Protein AF-A0A9X3GJG8-F1 (afdb_monomer_lite)

Radius of gyration: 43.75 Å; chains: 1; bounding box: 94×46×128 Å

Structure (mmCIF, N/CA/C/O backbone):
data_AF-A0A9X3GJG8-F1
#
_entry.id   AF-A0A9X3GJG8-F1
#
loop_
_atom_site.group_PDB
_atom_site.id
_atom_site.type_symbol
_atom_site.label_atom_id
_atom_site.label_alt_id
_atom_site.label_comp_id
_atom_site.label_asym_id
_atom_site.label_entity_id
_atom_site.label_seq_id
_atom_site.pdbx_PDB_ins_code
_atom_site.Cartn_x
_atom_site.Cartn_y
_atom_site.Cartn_z
_atom_site.occupancy
_atom_site.B_iso_or_equiv
_atom_site.auth_seq_id
_atom_site.auth_comp_id
_atom_site.auth_asym_id
_atom_site.auth_atom_id
_atom_site.pdbx_PDB_model_num
ATOM 1 N N . MET A 1 1 ? -10.431 -0.246 -23.113 1.00 50.88 1 MET A N 1
ATOM 2 C CA . MET A 1 1 ? -9.781 -0.874 -21.934 1.00 50.88 1 MET A CA 1
ATOM 3 C 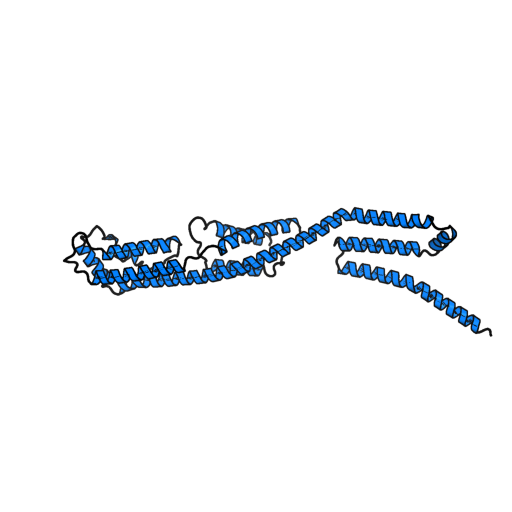C . MET A 1 1 ? -8.965 0.103 -21.076 1.00 50.88 1 MET A C 1
ATOM 5 O O . MET A 1 1 ? -9.150 0.061 -19.870 1.00 50.88 1 MET A O 1
ATOM 9 N N . ARG A 1 2 ? -8.151 1.023 -21.630 1.00 44.09 2 ARG A N 1
ATOM 10 C CA . ARG A 1 2 ? -7.314 1.965 -20.839 1.00 44.09 2 ARG A CA 1
ATOM 11 C C . ARG A 1 2 ? -8.076 2.903 -19.883 1.00 44.09 2 ARG A C 1
ATOM 13 O O . ARG A 1 2 ? -7.608 3.147 -18.781 1.00 44.09 2 ARG A O 1
ATOM 20 N N . PHE A 1 3 ? -9.284 3.343 -20.245 1.00 45.12 3 PHE A N 1
ATOM 21 C CA . PHE A 1 3 ? -10.107 4.202 -19.376 1.00 45.12 3 PHE A CA 1
ATOM 22 C C . PHE A 1 3 ? -10.543 3.505 -18.074 1.00 45.12 3 PHE A C 1
ATOM 24 O O . PHE A 1 3 ? -10.675 4.156 -17.047 1.00 45.12 3 PHE A O 1
ATOM 31 N N . ARG A 1 4 ? -10.707 2.170 -18.088 1.00 51.62 4 ARG A N 1
ATOM 32 C CA . ARG A 1 4 ? -11.050 1.402 -16.879 1.00 51.62 4 ARG A CA 1
ATOM 33 C C . ARG A 1 4 ? -9.888 1.343 -15.885 1.00 51.62 4 ARG A C 1
ATOM 35 O O . ARG A 1 4 ? -10.138 1.432 -14.695 1.00 51.62 4 ARG A O 1
ATOM 42 N N . GLN A 1 5 ? -8.641 1.240 -16.352 1.00 55.62 5 GLN A N 1
ATOM 43 C CA . GLN A 1 5 ? -7.473 1.172 -15.461 1.00 55.62 5 GLN A CA 1
ATOM 44 C C . GLN A 1 5 ? -7.199 2.510 -14.763 1.00 55.62 5 GLN A C 1
ATOM 46 O O . GLN A 1 5 ? -6.949 2.526 -13.561 1.00 55.62 5 GLN A O 1
ATOM 51 N N . VAL A 1 6 ? -7.333 3.629 -15.484 1.00 56.25 6 VAL A N 1
ATOM 52 C CA . VAL A 1 6 ? -7.193 4.973 -14.894 1.00 56.25 6 VAL A CA 1
ATOM 53 C C . VAL A 1 6 ? -8.328 5.258 -13.906 1.00 56.25 6 VAL A C 1
ATOM 55 O O . VAL A 1 6 ? -8.084 5.796 -12.829 1.00 56.25 6 VAL A O 1
ATOM 58 N N . LEU A 1 7 ? -9.559 4.838 -14.226 1.00 51.75 7 LEU A N 1
ATOM 59 C CA . LEU A 1 7 ? -10.706 5.032 -13.340 1.00 51.75 7 LEU A CA 1
ATOM 60 C C . LEU A 1 7 ? -10.566 4.240 -12.032 1.00 51.75 7 LEU A C 1
ATOM 62 O O . LEU A 1 7 ? -10.871 4.790 -10.979 1.00 51.75 7 LEU A O 1
ATOM 66 N N . VAL A 1 8 ? -10.072 2.994 -12.085 1.00 60.22 8 VAL A N 1
ATOM 67 C CA . VAL A 1 8 ? -9.847 2.149 -10.894 1.00 60.22 8 VAL A CA 1
ATOM 68 C C . VAL A 1 8 ? -8.733 2.719 -10.011 1.00 60.22 8 VAL A C 1
ATOM 70 O O . VAL A 1 8 ? -8.920 2.835 -8.803 1.00 60.22 8 VAL A O 1
ATOM 73 N N . ALA A 1 9 ? -7.613 3.160 -10.594 1.00 57.62 9 ALA A N 1
ATOM 74 C CA . ALA A 1 9 ? -6.531 3.787 -9.828 1.00 57.62 9 ALA A CA 1
ATOM 75 C C . ALA A 1 9 ? -6.992 5.085 -9.133 1.00 57.62 9 ALA A C 1
ATOM 77 O O . ALA A 1 9 ? -6.704 5.303 -7.956 1.00 57.62 9 ALA A O 1
ATOM 78 N N . ALA A 1 10 ? -7.779 5.913 -9.831 1.00 57.06 10 ALA A N 1
ATOM 79 C CA . ALA A 1 10 ? -8.335 7.140 -9.268 1.00 57.06 10 ALA A CA 1
ATOM 80 C C . ALA A 1 10 ? -9.391 6.873 -8.178 1.00 57.06 10 ALA A C 1
ATOM 82 O O . ALA A 1 10 ? -9.426 7.590 -7.181 1.00 57.06 10 ALA A O 1
ATOM 83 N N . THR A 1 11 ? -10.228 5.836 -8.315 1.00 57.25 11 THR A N 1
ATOM 84 C CA . THR A 1 11 ? -11.235 5.504 -7.287 1.00 57.25 11 THR A CA 1
ATOM 85 C C . THR A 1 11 ? -10.607 4.957 -6.012 1.00 57.25 11 THR A C 1
ATOM 87 O O . THR A 1 11 ? -11.060 5.326 -4.931 1.00 57.25 11 THR A O 1
ATOM 90 N N . VAL A 1 12 ? -9.538 4.160 -6.105 1.00 57.34 12 VAL A N 1
ATOM 91 C CA . VAL A 1 12 ? -8.801 3.691 -4.918 1.00 57.34 12 VAL A CA 1
ATOM 92 C C . VAL A 1 12 ? -8.163 4.870 -4.176 1.00 57.34 12 VAL A C 1
ATOM 94 O O . VAL A 1 12 ? -8.321 4.984 -2.963 1.00 57.34 12 VAL A O 1
ATOM 97 N N . ALA A 1 13 ? -7.526 5.803 -4.890 1.00 57.72 13 ALA A N 1
ATOM 98 C CA . ALA A 1 13 ? -6.928 6.987 -4.270 1.00 57.72 13 ALA A CA 1
ATOM 99 C C . ALA A 1 13 ? -7.974 7.909 -3.609 1.00 57.72 13 ALA A C 1
ATOM 101 O O . ALA A 1 13 ? -7.740 8.418 -2.515 1.00 57.72 13 ALA A O 1
ATOM 102 N N . VAL A 1 14 ? -9.144 8.099 -4.234 1.00 54.69 14 VAL A N 1
ATOM 103 C CA . VAL A 1 14 ? -10.222 8.960 -3.708 1.00 54.69 14 VAL A CA 1
ATOM 104 C C . VAL A 1 14 ? -10.946 8.328 -2.513 1.00 54.69 14 VAL A C 1
ATOM 106 O O . VAL A 1 14 ? -11.254 9.036 -1.554 1.00 54.69 14 VAL A O 1
ATOM 109 N N . LEU A 1 15 ? -11.171 7.009 -2.517 1.00 53.66 15 LEU A N 1
ATOM 110 C CA . LEU A 1 15 ? -11.762 6.299 -1.373 1.00 53.66 15 LEU A CA 1
ATOM 111 C C . LEU A 1 15 ? -10.842 6.323 -0.143 1.00 53.66 15 LEU A C 1
ATOM 113 O O . LEU A 1 15 ? -11.329 6.430 0.982 1.00 53.66 15 LEU A O 1
ATOM 117 N N . LEU A 1 16 ? -9.521 6.319 -0.346 1.00 54.28 16 LEU A N 1
ATOM 118 C CA . LEU A 1 16 ? -8.548 6.500 0.736 1.00 54.28 16 LEU A CA 1
ATOM 119 C C . LEU A 1 16 ? -8.510 7.948 1.268 1.00 54.28 16 LEU A C 1
ATOM 121 O O . LEU A 1 16 ? -8.257 8.155 2.456 1.00 54.28 16 LEU A O 1
ATOM 125 N N . PHE A 1 17 ? -8.802 8.944 0.422 1.00 50.81 17 PHE A N 1
ATOM 126 C CA . PHE A 1 17 ? -8.723 10.371 0.767 1.00 50.81 17 PHE A CA 1
ATOM 127 C C . PHE A 1 17 ? -9.929 10.899 1.560 1.00 50.81 17 PHE A C 1
ATOM 129 O O . PHE A 1 17 ? -9.773 11.762 2.420 1.00 50.81 17 PHE A O 1
ATOM 136 N N . LEU A 1 18 ? -11.147 10.415 1.293 1.00 48.59 18 LEU A N 1
ATOM 137 C CA . LEU A 1 18 ? -12.360 10.990 1.899 1.00 48.59 18 LEU A CA 1
ATOM 138 C C . LEU A 1 18 ? -12.598 10.572 3.362 1.00 48.59 18 LEU A C 1
ATOM 140 O O . LEU A 1 18 ? -13.364 11.230 4.060 1.00 48.59 18 LEU A O 1
ATOM 144 N N . ASN A 1 19 ? -11.894 9.554 3.865 1.00 47.84 19 ASN A N 1
ATOM 145 C CA . ASN A 1 19 ? -12.031 9.080 5.249 1.00 47.84 19 ASN A CA 1
ATOM 146 C C . ASN A 1 19 ? -10.986 9.651 6.231 1.00 47.84 19 ASN A C 1
ATOM 148 O O . ASN A 1 19 ? -10.986 9.292 7.406 1.00 47.84 19 ASN A O 1
ATOM 152 N N . SER A 1 20 ? -10.070 10.525 5.795 1.00 44.97 20 SER A N 1
ATOM 153 C CA . SER A 1 20 ? -8.814 10.762 6.526 1.00 44.97 20 SER A CA 1
ATOM 154 C C . SER A 1 20 ? -8.763 11.961 7.481 1.00 44.97 20 SER A C 1
ATOM 156 O O . SER A 1 20 ? -7.685 12.237 8.004 1.00 44.97 20 SER A O 1
ATOM 158 N N . ALA A 1 21 ? -9.852 12.699 7.722 1.00 48.31 21 ALA A N 1
ATOM 159 C CA . ALA A 1 21 ? -9.744 13.906 8.550 1.00 48.31 21 ALA A CA 1
ATOM 160 C C . ALA A 1 21 ? -9.679 13.616 10.064 1.00 48.31 21 ALA A C 1
ATOM 162 O O . ALA A 1 21 ? -8.895 14.268 10.746 1.00 48.31 21 ALA A O 1
ATOM 163 N N . TYR A 1 22 ? -10.432 12.641 10.598 1.00 53.53 22 TYR A N 1
ATOM 164 C CA . TYR A 1 22 ? -10.476 12.419 12.060 1.00 53.53 22 TYR A CA 1
ATOM 165 C C . TYR A 1 22 ? -10.699 10.974 12.538 1.00 53.53 22 TYR A C 1
ATOM 167 O O . TYR A 1 22 ? -10.544 10.717 13.730 1.00 53.53 22 TYR A O 1
ATOM 175 N N . ALA A 1 23 ? -10.994 10.017 11.654 1.00 58.62 23 ALA A N 1
ATOM 176 C CA . ALA A 1 23 ? -11.132 8.607 12.020 1.00 58.62 23 ALA A CA 1
ATOM 177 C C . ALA A 1 23 ? -9.944 7.805 11.474 1.00 58.62 23 ALA A C 1
ATOM 179 O O . ALA A 1 23 ? -9.508 8.022 10.341 1.00 58.62 23 ALA A O 1
ATOM 180 N N . GLN A 1 24 ? -9.398 6.880 12.268 1.00 62.84 24 GLN A N 1
ATOM 181 C CA . GLN A 1 24 ? -8.517 5.862 11.697 1.00 62.84 24 GLN A CA 1
ATOM 182 C C . GLN A 1 24 ? -9.378 5.012 10.751 1.00 62.84 24 GLN A C 1
ATOM 184 O O . GLN A 1 24 ? -10.386 4.478 11.207 1.00 62.84 24 GLN A O 1
ATOM 189 N N . PRO A 1 25 ? -9.057 4.928 9.447 1.00 67.44 25 PRO A N 1
ATOM 190 C CA . PRO A 1 25 ? -9.839 4.110 8.534 1.00 67.44 25 PRO A CA 1
ATOM 191 C C . PRO A 1 25 ? -9.735 2.647 8.966 1.00 67.44 25 PRO A C 1
ATOM 193 O O . PRO A 1 25 ? -8.630 2.147 9.192 1.00 67.44 25 PRO A O 1
ATOM 196 N N . HIS A 1 26 ? -10.882 1.981 9.087 1.00 77.44 26 HIS A N 1
ATOM 197 C CA . HIS A 1 26 ? -10.939 0.541 9.310 1.00 77.44 26 HIS A CA 1
ATOM 198 C C . HIS A 1 26 ? -10.436 -0.178 8.081 1.00 77.44 26 HIS A C 1
ATOM 200 O O . HIS A 1 26 ? -10.967 0.020 6.991 1.00 77.44 26 HIS A O 1
ATOM 206 N N . THR A 1 27 ? -9.431 -1.027 8.266 1.00 85.38 27 THR A N 1
ATOM 207 C CA . THR A 1 27 ? -9.040 -1.975 7.231 1.00 85.38 27 THR A CA 1
ATOM 208 C C . THR A 1 27 ? -10.132 -3.027 7.122 1.00 85.38 27 THR A C 1
ATOM 210 O O . THR A 1 27 ? -10.322 -3.840 8.026 1.00 85.38 27 THR A O 1
ATOM 213 N N . THR A 1 28 ? -10.838 -3.030 6.003 1.00 88.81 28 THR A N 1
ATOM 214 C CA . THR A 1 28 ? -11.847 -4.039 5.699 1.00 88.81 28 THR A CA 1
ATOM 215 C C . THR A 1 28 ? -11.228 -5.216 4.944 1.00 88.81 28 THR A C 1
ATOM 217 O O . THR A 1 28 ? -10.161 -5.110 4.335 1.00 88.81 28 THR A O 1
ATOM 220 N N . ALA A 1 29 ? -11.924 -6.355 4.919 1.00 89.75 29 ALA A N 1
ATOM 221 C CA . ALA A 1 29 ? -11.543 -7.475 4.056 1.00 89.75 29 ALA A CA 1
ATOM 222 C C . ALA A 1 29 ? -11.522 -7.076 2.565 1.00 89.75 29 ALA A C 1
ATOM 224 O O . ALA A 1 29 ? -10.714 -7.588 1.794 1.00 89.75 29 ALA A O 1
ATOM 225 N N . GLN A 1 30 ? -12.369 -6.124 2.162 1.00 92.38 30 GLN A N 1
ATOM 226 C CA . GLN A 1 30 ? -12.395 -5.606 0.797 1.00 92.38 30 GLN A CA 1
ATOM 227 C C . GLN A 1 30 ? -11.105 -4.850 0.445 1.00 92.38 30 GLN A C 1
ATOM 229 O O . GLN A 1 30 ? -10.602 -5.006 -0.666 1.00 92.38 30 GLN A O 1
ATOM 234 N N . ASP A 1 31 ? -10.534 -4.090 1.383 1.00 89.81 31 ASP A N 1
ATOM 235 C CA . ASP A 1 31 ? -9.265 -3.383 1.166 1.00 89.81 31 ASP A CA 1
ATOM 236 C C . ASP A 1 31 ? -8.111 -4.362 0.924 1.00 89.81 31 ASP A C 1
ATOM 238 O O . ASP A 1 31 ? -7.269 -4.142 0.053 1.00 89.81 31 ASP A O 1
ATOM 242 N N . ILE A 1 32 ? -8.101 -5.483 1.649 1.00 93.62 32 ILE A N 1
ATOM 243 C CA . ILE A 1 32 ? -7.122 -6.561 1.463 1.00 93.62 32 ILE A CA 1
ATOM 244 C C . ILE A 1 32 ? -7.236 -7.165 0.057 1.00 93.62 32 ILE A C 1
ATOM 246 O O . ILE A 1 32 ? -6.222 -7.347 -0.620 1.00 93.62 32 ILE A O 1
ATOM 250 N N . GLU A 1 33 ? -8.452 -7.439 -0.416 1.00 94.56 33 GLU A N 1
ATOM 251 C CA . GLU A 1 33 ? -8.667 -7.977 -1.765 1.00 94.56 33 GLU A CA 1
ATOM 252 C C . GLU A 1 33 ? -8.292 -6.968 -2.862 1.00 94.56 33 GLU A C 1
ATOM 254 O O . GLU A 1 33 ? -7.686 -7.346 -3.867 1.00 94.56 33 GLU A O 1
ATOM 259 N N . LEU A 1 34 ? -8.547 -5.672 -2.650 1.00 93.50 34 LEU A N 1
ATOM 260 C CA . LEU A 1 34 ? -8.084 -4.609 -3.549 1.00 93.50 34 LEU A CA 1
ATOM 261 C C . LEU A 1 34 ? -6.551 -4.543 -3.615 1.00 93.50 34 LEU A C 1
ATOM 263 O O . LEU A 1 34 ? -5.993 -4.421 -4.708 1.00 93.50 34 LEU A O 1
ATOM 267 N N . LEU A 1 35 ? -5.858 -4.677 -2.478 1.00 94.25 35 LEU A N 1
ATOM 268 C CA . LEU A 1 35 ? -4.393 -4.736 -2.438 1.00 94.25 35 LEU A CA 1
ATOM 269 C C . LEU A 1 35 ? -3.860 -5.954 -3.199 1.00 94.25 35 LEU A C 1
ATOM 271 O O . LEU A 1 35 ? -2.942 -5.813 -4.008 1.00 94.25 35 LEU A O 1
ATOM 275 N N . LYS A 1 36 ? -4.449 -7.138 -2.994 1.00 96.06 36 LYS A N 1
ATOM 276 C CA . LYS A 1 36 ? -4.067 -8.363 -3.718 1.00 96.06 36 LYS A CA 1
ATOM 277 C C . LYS A 1 36 ? -4.269 -8.216 -5.225 1.00 96.06 36 LYS A C 1
ATOM 279 O O . LYS A 1 36 ? -3.370 -8.562 -5.991 1.00 96.06 36 LYS A O 1
ATOM 284 N N . ALA A 1 37 ? -5.404 -7.662 -5.652 1.00 95.75 37 ALA A N 1
ATOM 285 C CA . ALA A 1 37 ? -5.681 -7.399 -7.062 1.00 95.75 37 ALA A CA 1
ATOM 286 C C . ALA A 1 37 ? -4.655 -6.427 -7.665 1.00 95.75 37 ALA A C 1
ATOM 288 O O . ALA A 1 37 ? -4.088 -6.697 -8.723 1.00 95.75 37 ALA A O 1
ATOM 289 N N . ARG A 1 38 ? -4.338 -5.336 -6.953 1.00 95.56 38 ARG A N 1
ATOM 290 C CA . ARG A 1 38 ? -3.334 -4.359 -7.395 1.00 95.56 38 ARG A CA 1
ATOM 291 C C . ARG A 1 38 ? -1.935 -4.970 -7.502 1.00 95.56 38 ARG A C 1
ATOM 293 O O . ARG A 1 38 ? -1.228 -4.700 -8.469 1.00 95.56 38 ARG A O 1
ATOM 300 N N . ILE A 1 39 ? -1.544 -5.815 -6.547 1.00 96.56 39 ILE A N 1
ATOM 301 C CA . ILE A 1 39 ? -0.279 -6.566 -6.578 1.00 96.56 39 ILE A CA 1
ATOM 302 C C . ILE A 1 39 ? -0.226 -7.494 -7.799 1.00 96.56 39 ILE A C 1
ATOM 304 O O . ILE A 1 39 ? 0.795 -7.540 -8.485 1.00 96.56 39 ILE A O 1
ATOM 308 N N . ALA A 1 40 ? -1.317 -8.207 -8.095 1.00 96.50 40 ALA A N 1
ATOM 309 C CA . ALA A 1 40 ? -1.397 -9.100 -9.249 1.00 96.50 40 ALA A CA 1
ATOM 310 C C . ALA A 1 40 ? -1.284 -8.341 -10.584 1.00 96.50 40 ALA A C 1
ATOM 312 O O . ALA A 1 40 ? -0.586 -8.797 -11.490 1.00 96.50 40 ALA A O 1
ATOM 313 N N . ASP A 1 41 ? -1.906 -7.165 -10.689 1.00 95.19 41 ASP A N 1
ATOM 314 C CA . ASP A 1 41 ? -1.834 -6.308 -11.879 1.00 95.19 41 ASP A CA 1
ATOM 315 C C . ASP A 1 41 ? -0.420 -5.769 -12.145 1.00 95.19 41 ASP A C 1
ATOM 317 O O . ASP A 1 41 ? -0.026 -5.583 -13.299 1.00 95.19 41 ASP A O 1
ATOM 321 N N . LEU A 1 42 ? 0.349 -5.525 -11.082 1.00 95.75 42 LEU A N 1
ATOM 322 C CA . LEU A 1 42 ? 1.710 -4.987 -11.145 1.00 95.75 42 LEU A CA 1
ATOM 323 C C . LEU A 1 42 ? 2.791 -6.066 -11.281 1.00 95.75 42 LEU A C 1
ATOM 325 O O . LEU A 1 42 ? 3.971 -5.724 -11.304 1.00 95.75 42 LEU A O 1
ATOM 329 N N . ASN A 1 43 ? 2.428 -7.349 -11.358 1.00 95.44 43 ASN A N 1
ATOM 330 C CA . ASN A 1 43 ? 3.385 -8.444 -11.486 1.00 95.44 43 ASN A CA 1
ATOM 331 C C . ASN A 1 43 ? 3.320 -9.087 -12.894 1.00 95.44 43 ASN A C 1
ATOM 333 O O . ASN A 1 43 ? 2.283 -9.651 -13.266 1.00 95.44 43 ASN A O 1
ATOM 337 N N . PRO A 1 44 ? 4.405 -9.049 -13.697 1.00 96.75 44 PRO A N 1
ATOM 338 C CA . PRO A 1 44 ? 5.701 -8.414 -13.428 1.00 96.75 44 PRO A CA 1
ATOM 339 C C . PRO A 1 44 ? 5.660 -6.873 -13.553 1.00 96.75 44 PRO A C 1
ATOM 341 O O . PRO A 1 44 ? 4.767 -6.337 -14.214 1.00 96.75 44 PRO A O 1
ATOM 344 N N . PRO A 1 45 ? 6.619 -6.147 -12.938 1.00 94.75 45 PRO A N 1
ATOM 345 C CA . PRO A 1 45 ? 6.579 -4.682 -12.813 1.00 94.75 45 PRO A CA 1
ATOM 346 C C . PRO A 1 45 ? 6.557 -3.942 -14.154 1.00 94.75 45 PRO A C 1
ATOM 348 O O . PRO A 1 45 ? 5.959 -2.875 -14.261 1.00 94.75 45 PRO A O 1
ATOM 351 N N . ASP A 1 46 ? 7.158 -4.514 -15.191 1.00 95.12 46 ASP A N 1
ATOM 352 C CA . ASP A 1 46 ? 7.229 -3.970 -16.547 1.00 95.12 46 ASP A CA 1
ATOM 353 C C . ASP A 1 46 ? 5.971 -4.238 -17.394 1.00 95.12 46 ASP A C 1
ATOM 355 O O . ASP A 1 46 ? 5.799 -3.651 -18.471 1.00 95.12 46 ASP A O 1
ATOM 359 N N . ARG A 1 47 ? 5.052 -5.085 -16.912 1.00 95.56 47 ARG A N 1
ATOM 360 C CA . ARG A 1 47 ? 3.851 -5.472 -17.654 1.00 95.56 47 ARG A CA 1
ATOM 361 C C . ARG A 1 47 ? 2.976 -4.262 -17.966 1.00 95.56 47 ARG A C 1
ATOM 363 O O . ARG A 1 47 ? 2.479 -3.566 -17.080 1.00 95.56 47 ARG A O 1
ATOM 370 N N . GLY A 1 48 ? 2.722 -4.057 -19.256 1.00 94.75 48 GLY A N 1
ATOM 371 C CA . GLY A 1 48 ? 1.809 -3.021 -19.735 1.00 94.75 48 GLY A CA 1
ATOM 372 C C . GLY A 1 48 ? 2.347 -1.594 -19.613 1.00 94.75 48 GLY A C 1
ATOM 373 O O . GLY A 1 48 ? 1.553 -0.661 -19.714 1.00 94.75 48 GLY A O 1
ATOM 374 N N . LEU A 1 49 ? 3.658 -1.405 -19.406 1.00 96.50 49 LEU A N 1
ATOM 375 C CA . LEU A 1 49 ? 4.258 -0.072 -19.458 1.00 96.50 49 LEU A CA 1
ATOM 376 C C . LEU A 1 49 ? 4.070 0.561 -20.851 1.00 96.50 49 LEU A C 1
ATOM 378 O O . LEU A 1 49 ? 4.334 -0.107 -21.857 1.00 96.50 49 LEU A O 1
ATOM 382 N N . PRO A 1 50 ? 3.679 1.846 -20.943 1.00 96.19 50 PRO A N 1
ATOM 383 C CA . PRO A 1 50 ? 3.498 2.526 -22.223 1.00 96.19 50 PRO A CA 1
ATOM 384 C C . PRO A 1 50 ? 4.782 2.548 -23.058 1.00 96.19 50 PRO A C 1
ATOM 386 O O . PRO A 1 50 ? 5.884 2.562 -22.515 1.00 96.19 50 PRO A O 1
ATOM 389 N N . ASP A 1 51 ? 4.653 2.566 -24.384 1.00 94.88 51 ASP A N 1
ATOM 390 C CA . ASP A 1 51 ? 5.800 2.704 -25.300 1.00 94.88 51 ASP A CA 1
ATOM 391 C C . ASP A 1 51 ? 6.106 4.157 -25.677 1.00 94.88 51 ASP A C 1
ATOM 393 O O . ASP A 1 51 ? 7.180 4.440 -26.196 1.00 94.88 51 ASP A O 1
ATOM 397 N N . ASN A 1 52 ? 5.169 5.076 -25.430 1.00 93.81 52 ASN A N 1
ATOM 398 C CA . ASN A 1 52 ? 5.347 6.490 -25.740 1.00 93.81 52 ASN A CA 1
ATOM 399 C C . ASN A 1 52 ? 5.870 7.252 -24.518 1.00 93.81 52 ASN A C 1
ATOM 401 O O . ASN A 1 52 ? 5.436 7.003 -23.391 1.00 93.81 52 ASN A O 1
ATOM 405 N N . GLU A 1 53 ? 6.776 8.194 -24.770 1.00 94.69 53 GLU A N 1
ATOM 406 C CA . GLU A 1 53 ? 7.465 8.975 -23.742 1.00 94.69 53 GLU A CA 1
ATOM 407 C C . GLU A 1 53 ? 6.490 9.740 -22.842 1.00 94.69 53 GLU A C 1
ATOM 409 O O . GLU A 1 53 ? 6.570 9.633 -21.622 1.00 94.69 53 GLU A O 1
ATOM 414 N N . PHE A 1 54 ? 5.510 10.432 -23.432 1.00 95.06 54 PHE A N 1
ATOM 415 C CA . PHE A 1 54 ? 4.532 11.223 -22.683 1.00 95.06 54 PHE A CA 1
ATOM 416 C C . PHE A 1 54 ? 3.758 10.377 -21.658 1.00 95.06 54 PHE A C 1
ATOM 418 O O . PHE A 1 54 ? 3.710 10.710 -20.477 1.00 95.06 54 PHE A O 1
ATOM 425 N N . SER A 1 55 ? 3.233 9.220 -22.076 1.00 95.62 55 SER A N 1
ATOM 426 C CA . SER A 1 55 ? 2.514 8.313 -21.170 1.00 95.62 55 SER A CA 1
ATOM 427 C C . SER A 1 55 ? 3.428 7.697 -20.110 1.00 95.62 55 SER A C 1
ATOM 429 O O . SER A 1 55 ? 2.951 7.378 -19.028 1.00 95.62 55 SER A O 1
ATOM 431 N N . LEU A 1 56 ? 4.720 7.499 -20.393 1.00 96.12 56 LEU A N 1
ATOM 432 C CA . LEU A 1 56 ? 5.676 7.018 -19.391 1.00 96.12 56 LEU A CA 1
ATOM 433 C C . LEU A 1 56 ? 5.989 8.085 -18.336 1.00 96.12 56 LEU A C 1
ATOM 435 O O . LEU A 1 56 ? 6.140 7.748 -17.163 1.00 96.12 56 LEU A O 1
ATOM 439 N N . VAL A 1 57 ? 6.065 9.360 -18.728 1.00 96.31 57 VAL A N 1
ATOM 440 C CA . VAL A 1 57 ? 6.216 10.478 -17.784 1.00 96.31 57 VAL A CA 1
ATOM 441 C C . VAL A 1 57 ? 4.989 10.586 -16.877 1.00 96.31 57 VAL A C 1
ATOM 443 O O . VAL A 1 57 ? 5.146 10.739 -15.661 1.00 96.31 57 VAL A O 1
ATOM 446 N N . ASP A 1 58 ? 3.787 10.452 -17.441 1.00 96.31 58 ASP A N 1
ATOM 447 C CA . ASP A 1 58 ? 2.537 10.442 -16.675 1.00 96.31 58 ASP A CA 1
ATOM 448 C C . ASP A 1 58 ? 2.445 9.231 -15.737 1.00 96.31 58 ASP A C 1
ATOM 450 O O . ASP A 1 58 ? 2.128 9.394 -14.558 1.00 96.31 58 ASP A O 1
ATOM 454 N N . GLU A 1 59 ? 2.796 8.032 -16.217 1.00 95.44 59 GLU A N 1
ATOM 455 C CA . GLU A 1 59 ? 2.878 6.816 -15.397 1.00 95.44 59 GLU A CA 1
ATOM 456 C C . GLU A 1 59 ? 3.854 7.020 -14.231 1.00 95.44 59 GLU A C 1
ATOM 458 O O . GLU A 1 59 ? 3.501 6.758 -13.084 1.00 95.44 59 GLU A O 1
ATOM 463 N N . ARG A 1 60 ? 5.056 7.563 -14.482 1.00 96.69 60 ARG A N 1
ATOM 464 C CA . ARG A 1 60 ? 6.040 7.857 -13.427 1.00 96.69 60 ARG A CA 1
ATOM 465 C C . ARG A 1 60 ? 5.458 8.786 -12.363 1.00 96.69 60 ARG A C 1
ATOM 467 O O . ARG A 1 60 ? 5.589 8.498 -11.176 1.00 96.69 60 ARG A O 1
ATOM 474 N N . ARG A 1 61 ? 4.792 9.873 -12.770 1.00 97.00 61 ARG A N 1
ATOM 475 C CA . ARG A 1 61 ? 4.146 10.809 -11.835 1.00 97.00 61 ARG A CA 1
ATOM 476 C C . ARG A 1 61 ? 3.037 10.119 -11.034 1.00 97.00 61 ARG A C 1
ATOM 478 O O . ARG A 1 61 ? 2.943 10.328 -9.827 1.00 97.00 61 ARG A O 1
ATOM 485 N N . SER A 1 62 ? 2.221 9.288 -11.682 1.00 95.75 62 SER A N 1
ATOM 486 C CA . SER A 1 62 ? 1.171 8.515 -11.011 1.00 95.75 62 SER A CA 1
ATOM 487 C C . SER A 1 62 ? 1.752 7.562 -9.962 1.00 95.75 62 SER A C 1
ATOM 489 O O . SER A 1 62 ? 1.254 7.513 -8.839 1.00 95.75 62 SER A O 1
ATOM 491 N N . LEU A 1 63 ? 2.832 6.848 -10.297 1.00 95.81 63 LEU A N 1
ATOM 492 C CA . LEU A 1 63 ? 3.520 5.936 -9.379 1.00 95.81 63 LEU A CA 1
ATOM 493 C C . LEU A 1 63 ? 4.118 6.681 -8.181 1.00 95.81 63 LEU A C 1
ATOM 495 O O . LEU A 1 63 ? 4.050 6.188 -7.061 1.00 95.81 63 LEU A O 1
ATOM 499 N N . GLU A 1 64 ? 4.675 7.878 -8.382 1.00 96.56 64 GLU A N 1
ATOM 500 C CA . GLU A 1 64 ? 5.211 8.698 -7.288 1.00 96.56 64 GLU A CA 1
ATOM 501 C C . GLU A 1 64 ? 4.137 9.117 -6.283 1.00 96.56 64 GLU A C 1
ATOM 503 O O . GLU A 1 64 ? 4.375 9.057 -5.074 1.00 96.56 64 GLU A O 1
ATOM 508 N N . LEU A 1 65 ? 2.950 9.491 -6.769 1.00 95.31 65 LEU A N 1
ATOM 509 C CA . LEU A 1 65 ? 1.811 9.822 -5.913 1.00 95.31 65 LEU A CA 1
ATOM 510 C C . LEU A 1 65 ? 1.329 8.595 -5.126 1.00 95.31 65 LEU A C 1
ATOM 512 O O . LEU A 1 65 ? 1.129 8.688 -3.915 1.00 95.31 65 LEU A O 1
ATOM 516 N N . GLU A 1 66 ? 1.206 7.440 -5.784 1.00 94.44 66 GLU A N 1
ATOM 517 C CA . GLU A 1 66 ? 0.787 6.183 -5.145 1.00 94.44 66 GLU A CA 1
ATOM 518 C C . GLU A 1 66 ? 1.803 5.723 -4.080 1.00 94.44 66 GLU A C 1
ATOM 520 O O . GLU A 1 66 ? 1.425 5.360 -2.965 1.00 94.44 66 GLU A O 1
ATOM 525 N N . VAL A 1 67 ? 3.105 5.827 -4.371 1.00 95.94 67 VAL A N 1
ATOM 526 C CA . VAL A 1 67 ? 4.196 5.530 -3.425 1.00 95.94 67 VAL A CA 1
ATOM 527 C C . VAL A 1 67 ? 4.165 6.463 -2.215 1.00 95.94 67 VAL A C 1
ATOM 529 O O . VAL A 1 67 ? 4.333 6.005 -1.080 1.00 95.94 67 VAL A O 1
ATOM 532 N N . ALA A 1 68 ? 3.972 7.767 -2.429 1.00 93.88 68 ALA A N 1
ATOM 533 C CA . ALA A 1 68 ? 3.903 8.740 -1.343 1.00 93.88 68 ALA A CA 1
ATOM 534 C C . ALA A 1 68 ? 2.721 8.450 -0.403 1.00 93.88 68 ALA A C 1
ATOM 536 O O . ALA A 1 68 ? 2.880 8.502 0.821 1.00 93.88 68 ALA A O 1
ATOM 537 N N . GLU A 1 69 ? 1.567 8.082 -0.962 1.00 89.38 69 GLU A N 1
ATOM 538 C CA . GLU A 1 69 ? 0.377 7.754 -0.180 1.00 89.38 69 GLU A CA 1
ATOM 539 C C . GLU A 1 69 ? 0.538 6.441 0.596 1.00 89.38 69 GLU A C 1
ATOM 541 O O . GLU A 1 69 ? 0.311 6.401 1.807 1.00 89.38 69 GLU A O 1
ATOM 546 N N . LEU A 1 70 ? 1.034 5.380 -0.046 1.00 91.44 70 LEU A N 1
ATOM 547 C CA . LEU A 1 70 ? 1.274 4.104 0.636 1.00 91.44 70 LEU A CA 1
ATOM 548 C C . LEU A 1 70 ? 2.279 4.232 1.779 1.00 91.44 70 LEU A C 1
ATOM 550 O O . LEU A 1 70 ? 2.092 3.627 2.836 1.00 91.44 70 LEU A O 1
ATOM 554 N N . ARG A 1 71 ? 3.321 5.057 1.618 1.00 92.25 71 ARG A N 1
ATOM 555 C CA . ARG A 1 71 ? 4.267 5.340 2.706 1.00 92.25 71 ARG A CA 1
ATOM 556 C C . ARG A 1 71 ? 3.563 5.980 3.895 1.00 92.25 71 ARG A C 1
ATOM 558 O O . ARG A 1 71 ? 3.758 5.508 5.016 1.00 92.25 71 ARG A O 1
ATOM 565 N N . ARG A 1 72 ? 2.704 6.977 3.656 1.00 86.94 72 ARG A N 1
ATOM 566 C CA . ARG A 1 72 ? 1.918 7.636 4.708 1.00 86.94 72 ARG A CA 1
ATOM 567 C C . ARG A 1 72 ? 1.045 6.633 5.460 1.00 86.94 72 ARG A C 1
ATOM 569 O O . ARG A 1 72 ? 1.009 6.681 6.685 1.00 86.94 72 ARG A O 1
ATOM 576 N N . ILE A 1 73 ? 0.384 5.717 4.752 1.00 80.81 73 ILE A N 1
ATOM 577 C CA . ILE A 1 73 ? -0.461 4.680 5.362 1.00 80.81 73 ILE A CA 1
ATOM 578 C C . ILE A 1 73 ? 0.389 3.682 6.164 1.00 80.81 73 ILE A C 1
ATOM 580 O O . ILE A 1 73 ? 0.087 3.418 7.326 1.00 80.81 73 ILE A O 1
ATOM 584 N N . SER A 1 74 ? 1.489 3.183 5.592 1.00 83.81 74 SER A N 1
ATOM 585 C CA . SER A 1 74 ? 2.351 2.166 6.221 1.00 83.81 74 SER A CA 1
ATOM 586 C C . SER A 1 74 ? 3.052 2.634 7.502 1.00 83.81 74 SER A C 1
ATOM 588 O O . SER A 1 74 ? 3.394 1.814 8.359 1.00 83.81 74 SER A O 1
ATOM 590 N N . GLN A 1 75 ? 3.273 3.947 7.627 1.00 84.12 75 GLN A N 1
ATOM 591 C CA . GLN A 1 75 ? 3.968 4.570 8.752 1.00 84.12 75 GLN A CA 1
ATOM 592 C C . GLN A 1 75 ? 3.031 4.950 9.902 1.00 84.12 75 GLN A C 1
ATOM 594 O O . GLN A 1 75 ? 3.518 5.359 10.956 1.00 84.12 75 GLN A O 1
ATOM 599 N N . ARG A 1 76 ? 1.705 4.823 9.746 1.00 79.94 76 ARG A N 1
ATOM 600 C CA . ARG A 1 76 ? 0.777 5.135 10.838 1.00 79.94 76 ARG A CA 1
ATOM 601 C C . ARG A 1 76 ? 1.000 4.160 12.003 1.00 79.94 76 ARG A C 1
ATOM 603 O O . ARG A 1 76 ? 0.895 2.948 11.805 1.00 79.94 76 ARG A O 1
ATOM 610 N N . PRO A 1 77 ? 1.303 4.656 13.215 1.00 79.06 77 PRO A N 1
ATOM 611 C CA . PRO A 1 77 ? 1.447 3.798 14.377 1.00 79.06 77 PRO A CA 1
ATOM 612 C C . PRO A 1 77 ? 0.090 3.197 14.754 1.00 79.06 77 PRO A C 1
ATOM 614 O O . PRO A 1 77 ? -0.926 3.890 14.834 1.00 79.06 77 PRO A O 1
ATOM 617 N N . THR A 1 78 ? 0.091 1.892 14.996 1.00 80.75 78 THR A N 1
ATOM 618 C CA . THR A 1 78 ? -1.080 1.124 15.421 1.00 80.75 78 THR A CA 1
ATOM 619 C C . THR A 1 78 ? -1.009 0.945 16.930 1.00 80.75 78 THR A C 1
ATOM 621 O O . THR A 1 78 ? -0.213 0.152 17.428 1.00 80.75 78 THR A O 1
ATOM 624 N N . ASP A 1 79 ? -1.812 1.703 17.671 1.00 86.62 79 ASP A N 1
ATOM 625 C CA . ASP A 1 79 ? -1.760 1.737 19.142 1.00 86.62 79 ASP A CA 1
ATOM 626 C C . ASP A 1 79 ? -2.611 0.627 19.801 1.00 86.62 79 ASP A C 1
ATOM 628 O O . ASP A 1 79 ? -3.222 0.825 20.850 1.00 86.62 79 ASP A O 1
ATOM 632 N N . ASN A 1 80 ? -2.714 -0.542 19.156 1.00 88.94 80 ASN A N 1
ATOM 633 C CA . ASN A 1 80 ? -3.611 -1.627 19.583 1.00 88.94 80 ASN A CA 1
ATOM 634 C C . ASN A 1 80 ? -3.178 -2.198 20.944 1.00 88.94 80 ASN A C 1
ATOM 636 O O . ASN A 1 80 ? -4.017 -2.566 21.760 1.00 88.94 80 ASN A O 1
ATOM 640 N N . ALA A 1 81 ? -1.870 -2.210 21.228 1.00 89.38 81 ALA A N 1
ATOM 641 C CA . ALA A 1 81 ? -1.332 -2.657 22.513 1.00 89.38 81 ALA A CA 1
ATOM 642 C C . ALA A 1 81 ? -1.843 -1.798 23.681 1.00 89.38 81 ALA A C 1
ATOM 644 O O . ALA A 1 81 ? -2.338 -2.334 24.671 1.00 89.38 81 ALA A O 1
ATOM 645 N N . ARG A 1 82 ? -1.808 -0.468 23.537 1.00 90.12 82 ARG A N 1
ATOM 646 C CA . ARG A 1 82 ? -2.332 0.456 24.549 1.00 90.12 82 ARG A CA 1
ATOM 647 C C . ARG A 1 82 ? -3.844 0.334 24.708 1.00 90.12 82 ARG A C 1
ATOM 649 O O . ARG A 1 82 ? -4.358 0.481 25.811 1.00 90.12 82 ARG A O 1
ATOM 656 N N . GLN A 1 83 ? -4.574 0.060 23.628 1.00 89.62 83 GLN A N 1
ATOM 657 C CA . GLN A 1 83 ? -6.019 -0.167 23.710 1.00 89.62 83 GLN A CA 1
ATOM 658 C C . GLN A 1 83 ? -6.357 -1.427 24.499 1.00 89.62 83 GLN A C 1
ATOM 660 O O . GLN A 1 83 ? -7.236 -1.383 25.356 1.00 89.62 83 GLN A O 1
ATOM 665 N N . LEU A 1 84 ? -5.645 -2.526 24.241 1.00 92.69 84 LEU A N 1
ATOM 666 C CA . LEU A 1 84 ? -5.797 -3.761 25.006 1.00 92.69 84 LEU A CA 1
ATOM 667 C C . LEU A 1 84 ? -5.449 -3.542 26.484 1.00 92.69 84 LEU A C 1
ATOM 669 O O . LEU A 1 84 ? -6.156 -4.044 27.351 1.00 92.69 84 LEU A O 1
ATOM 673 N N . GLU A 1 85 ? -4.422 -2.744 26.782 1.00 92.94 85 GLU A N 1
ATOM 674 C CA . GLU A 1 85 ? -4.080 -2.368 28.158 1.00 92.94 85 GLU A CA 1
ATOM 675 C C . GLU A 1 85 ? -5.211 -1.582 28.845 1.00 92.94 85 GLU A C 1
ATOM 677 O O . GLU A 1 85 ? -5.619 -1.932 29.954 1.00 92.94 85 GLU A O 1
ATOM 682 N N . ILE A 1 86 ? -5.757 -0.551 28.186 1.00 91.12 86 ILE A N 1
ATOM 683 C CA . ILE A 1 86 ? -6.884 0.240 28.711 1.00 91.12 86 ILE A CA 1
ATOM 684 C C . ILE A 1 86 ? -8.111 -0.653 28.926 1.00 91.12 86 ILE A C 1
ATOM 686 O O . ILE A 1 86 ? -8.737 -0.578 29.980 1.00 91.12 86 ILE A O 1
ATOM 690 N N . LEU A 1 87 ? -8.430 -1.520 27.961 1.00 94.06 87 LEU A N 1
ATOM 691 C CA . LEU A 1 87 ? -9.546 -2.464 28.025 1.00 94.06 87 LEU A CA 1
ATOM 692 C C . LEU A 1 87 ? -9.428 -3.397 29.238 1.00 94.06 87 LEU A C 1
ATOM 694 O O . LEU A 1 87 ? -10.371 -3.503 30.021 1.00 94.06 87 LEU A O 1
ATOM 698 N N . GLU A 1 88 ? -8.280 -4.056 29.411 1.00 94.88 88 GLU A N 1
ATOM 699 C CA . GLU A 1 88 ? -8.046 -4.984 30.524 1.00 94.88 88 GLU A CA 1
ATOM 700 C C . GLU A 1 88 ? -8.090 -4.263 31.873 1.00 94.88 88 GLU A C 1
ATOM 702 O O . GLU A 1 88 ? -8.716 -4.744 32.821 1.00 94.88 88 GLU A O 1
ATOM 707 N N . LYS A 1 89 ? -7.495 -3.067 31.953 1.00 94.81 89 LYS A N 1
ATOM 708 C CA . LYS A 1 89 ? -7.549 -2.238 33.158 1.00 94.81 89 LYS A CA 1
ATOM 709 C C . LYS A 1 89 ? -8.986 -1.843 33.501 1.00 94.81 89 LYS A C 1
ATOM 711 O O . LYS A 1 89 ? -9.399 -2.008 34.648 1.00 94.81 89 LYS A O 1
ATOM 716 N N . SER A 1 90 ? -9.766 -1.364 32.532 1.00 94.31 90 SER A N 1
ATOM 717 C CA . SER A 1 90 ? -11.171 -1.005 32.750 1.00 94.31 90 SER A CA 1
ATOM 718 C C . SER A 1 90 ? -12.009 -2.221 33.153 1.00 94.31 90 SER A C 1
ATOM 720 O O . SER A 1 90 ? -12.798 -2.116 34.092 1.00 94.31 90 SER A O 1
ATOM 722 N N . LYS A 1 91 ? -11.783 -3.391 32.537 1.00 95.81 91 LYS A N 1
ATOM 723 C CA . LYS A 1 91 ? -12.434 -4.656 32.916 1.00 95.81 91 LYS A CA 1
ATOM 724 C C . LYS A 1 91 ? -12.164 -5.015 34.381 1.00 95.81 91 LYS A C 1
ATOM 726 O O . LYS A 1 91 ? -13.097 -5.347 35.110 1.00 95.81 91 LYS A O 1
ATOM 731 N N . GLN A 1 92 ? -10.912 -4.912 34.832 1.00 96.50 92 GLN A N 1
ATOM 732 C CA . GLN A 1 92 ? -10.528 -5.186 36.223 1.00 96.50 92 GLN A CA 1
ATOM 733 C C . GLN A 1 92 ? -11.169 -4.203 37.212 1.00 96.50 92 GLN A C 1
ATOM 735 O O . GLN A 1 92 ? -11.709 -4.630 38.232 1.00 96.50 92 GLN A O 1
ATOM 740 N N . VAL A 1 93 ? -11.154 -2.900 36.905 1.00 96.06 93 VAL A N 1
ATOM 741 C CA . VAL A 1 93 ? -11.762 -1.868 37.765 1.00 96.06 93 VAL A CA 1
ATOM 742 C C . VAL A 1 93 ? -13.276 -2.066 37.874 1.00 96.06 93 VAL A C 1
ATOM 744 O O . VAL A 1 93 ? -13.830 -1.967 38.966 1.00 96.06 93 VAL A O 1
ATOM 747 N N . ILE A 1 94 ? -13.947 -2.401 36.770 1.00 95.00 94 ILE A N 1
ATOM 748 C CA . ILE A 1 94 ? -15.388 -2.680 36.765 1.00 95.00 94 ILE A CA 1
ATOM 749 C C . ILE A 1 94 ? -15.704 -3.945 37.560 1.00 95.00 94 ILE A C 1
ATOM 751 O O . ILE A 1 94 ? -16.628 -3.933 38.370 1.00 95.00 94 ILE A O 1
ATOM 755 N N . ALA A 1 95 ? -14.925 -5.017 37.394 1.00 96.06 95 ALA A N 1
ATOM 756 C CA . ALA A 1 95 ? -15.101 -6.239 38.174 1.00 96.06 95 ALA A CA 1
ATOM 757 C C . ALA A 1 95 ? -14.954 -5.981 39.687 1.00 96.06 95 ALA A C 1
ATOM 759 O O . ALA A 1 95 ? -15.760 -6.479 40.476 1.00 96.06 95 ALA A O 1
ATOM 760 N N . ALA A 1 96 ? -13.979 -5.158 40.086 1.00 96.25 96 ALA A N 1
ATOM 761 C CA . ALA A 1 96 ? -13.811 -4.732 41.474 1.00 96.25 96 ALA A CA 1
ATOM 762 C C . ALA A 1 96 ? -15.007 -3.899 41.969 1.00 96.25 96 ALA A C 1
ATOM 764 O O . ALA A 1 96 ? -15.576 -4.209 43.013 1.00 96.25 96 ALA A O 1
ATOM 765 N N . ALA A 1 97 ? -15.462 -2.916 41.187 1.00 96.06 97 ALA A N 1
ATOM 766 C CA . ALA A 1 97 ? -16.613 -2.085 41.540 1.00 96.06 97 ALA A CA 1
ATOM 767 C C . ALA A 1 97 ? -17.916 -2.898 41.664 1.00 96.06 97 ALA A C 1
ATOM 769 O O . ALA A 1 97 ? -18.711 -2.653 42.568 1.00 96.06 97 ALA A O 1
ATOM 770 N N . ILE A 1 98 ? -18.124 -3.911 40.814 1.00 95.62 98 ILE A N 1
ATOM 771 C CA . ILE A 1 98 ? -19.252 -4.847 40.937 1.00 95.62 98 ILE A CA 1
ATOM 772 C C . ILE A 1 98 ? -19.177 -5.605 42.271 1.00 95.62 98 ILE A C 1
ATOM 774 O O . ILE A 1 98 ? -20.183 -5.710 42.977 1.00 95.62 98 ILE A O 1
ATOM 778 N N . ALA A 1 99 ? -17.994 -6.100 42.648 1.00 96.25 99 ALA A N 1
ATOM 779 C CA . ALA A 1 99 ? -17.799 -6.784 43.926 1.00 96.25 99 ALA A CA 1
ATOM 780 C C . ALA A 1 99 ? -18.046 -5.855 45.130 1.00 96.25 99 ALA A C 1
ATOM 782 O O . ALA A 1 99 ? -18.624 -6.290 46.130 1.00 96.25 99 ALA A O 1
ATOM 783 N N . ASP A 1 100 ? -17.663 -4.582 45.030 1.00 95.62 100 ASP A N 1
ATOM 784 C CA . ASP A 1 100 ? -17.904 -3.577 46.069 1.00 95.62 100 ASP A CA 1
ATOM 785 C C . ASP A 1 100 ? -19.396 -3.247 46.209 1.00 95.62 100 ASP A C 1
ATOM 787 O O . ASP A 1 100 ? -19.923 -3.237 47.324 1.00 95.62 100 ASP A O 1
ATOM 791 N N . ILE A 1 101 ? -20.116 -3.068 45.094 1.00 95.62 101 ILE A N 1
ATOM 792 C CA . ILE A 1 101 ? -21.575 -2.873 45.104 1.00 95.62 101 ILE A CA 1
ATOM 793 C C . ILE A 1 101 ? -22.268 -4.088 45.731 1.00 95.62 101 ILE A C 1
ATOM 795 O O . ILE A 1 101 ? -23.184 -3.915 46.534 1.00 95.62 101 ILE A O 1
ATOM 799 N N . ALA A 1 102 ? -21.829 -5.313 45.425 1.00 95.88 102 ALA A N 1
ATOM 800 C CA . ALA A 1 102 ? -22.407 -6.526 46.005 1.00 95.88 102 ALA A CA 1
ATOM 801 C C . ALA A 1 102 ? -22.277 -6.556 47.542 1.00 95.88 102 ALA A C 1
ATOM 803 O O . ALA A 1 102 ? -23.212 -6.962 48.242 1.00 95.88 102 ALA A O 1
ATOM 804 N N . LYS A 1 103 ? -21.158 -6.056 48.080 1.00 95.94 103 LYS A N 1
ATOM 805 C CA . LYS A 1 103 ? -20.879 -5.994 49.526 1.00 95.94 103 LYS A CA 1
ATOM 806 C C . LYS A 1 103 ? -21.516 -4.794 50.238 1.00 95.94 103 LYS A C 1
ATOM 808 O O . LYS A 1 103 ? -21.690 -4.856 51.451 1.00 95.94 103 LYS A O 1
ATOM 813 N N . ALA A 1 104 ? -21.878 -3.727 49.524 1.00 95.19 104 ALA A N 1
ATOM 814 C CA . ALA A 1 104 ? -22.364 -2.482 50.124 1.00 95.19 104 ALA A CA 1
ATOM 815 C C . ALA A 1 104 ? -23.665 -2.659 50.937 1.00 95.19 104 ALA A C 1
ATOM 817 O O . ALA A 1 104 ? -24.631 -3.261 50.469 1.00 95.19 104 ALA A O 1
ATOM 818 N N . ASP A 1 105 ? -23.736 -2.097 52.143 1.00 95.75 105 ASP A N 1
ATOM 819 C CA . ASP A 1 105 ? -24.980 -2.028 52.920 1.00 95.75 105 ASP A CA 1
ATOM 820 C C . ASP A 1 105 ? -25.783 -0.795 52.479 1.00 95.75 105 ASP A C 1
ATOM 822 O O . ASP A 1 105 ? -25.523 0.320 52.932 1.00 95.75 105 ASP A O 1
ATOM 826 N N . CYS A 1 106 ? -26.744 -0.984 51.566 1.00 95.31 106 CYS A N 1
ATOM 827 C CA . CYS A 1 106 ? -27.485 0.133 50.978 1.00 95.31 106 CYS A CA 1
ATOM 828 C C . CYS A 1 106 ? -28.299 0.939 52.009 1.00 95.31 106 CYS A C 1
ATOM 830 O O . CYS A 1 106 ? -28.642 2.084 51.725 1.00 95.31 106 CYS A O 1
ATOM 832 N N . GLN A 1 107 ? -28.608 0.388 53.191 1.00 94.94 107 GLN A N 1
ATOM 833 C CA . GLN A 1 107 ? -29.366 1.099 54.232 1.00 94.94 107 GLN A CA 1
ATOM 834 C C . GLN A 1 107 ? -28.499 2.066 55.046 1.00 94.94 107 GLN A C 1
ATOM 836 O O . GLN A 1 107 ? -29.024 2.995 55.652 1.00 94.94 107 GLN A O 1
ATOM 841 N N . LYS A 1 108 ? -27.177 1.857 55.061 1.00 93.75 108 LYS A N 1
ATOM 842 C CA . LYS A 1 108 ? -26.216 2.657 55.840 1.00 93.75 108 LYS A CA 1
ATOM 843 C C . LYS A 1 108 ? -25.383 3.599 54.977 1.00 93.75 108 LYS A C 1
ATOM 845 O O . LYS A 1 108 ? -24.351 4.094 55.427 1.00 93.75 108 LYS A O 1
ATOM 850 N N . LEU A 1 109 ? -25.786 3.809 53.728 1.00 90.31 109 LEU A N 1
ATOM 851 C CA . LEU A 1 109 ? -25.109 4.755 52.856 1.00 90.31 109 LEU A CA 1
ATOM 852 C C . LEU A 1 109 ? -25.376 6.180 53.338 1.00 90.31 109 LEU A C 1
ATOM 854 O O . LEU A 1 109 ? -26.522 6.590 53.488 1.00 90.31 109 LEU A O 1
ATOM 858 N N . ASP A 1 110 ? -24.295 6.926 53.540 1.00 86.69 110 ASP A N 1
ATOM 859 C CA . ASP A 1 110 ? -24.330 8.384 53.626 1.00 86.69 110 ASP A CA 1
ATOM 860 C C . ASP A 1 110 ? -24.971 8.937 52.336 1.00 86.69 110 ASP A C 1
ATOM 862 O O . ASP A 1 110 ? -24.670 8.451 51.236 1.00 86.69 110 ASP A O 1
ATOM 866 N N . GLU A 1 111 ? -25.841 9.945 52.469 1.00 71.69 111 GLU A N 1
ATOM 867 C CA . GLU A 1 111 ? -26.558 10.612 51.370 1.00 71.69 111 GLU A CA 1
ATOM 868 C C . GLU A 1 111 ? -25.626 11.138 50.259 1.00 71.69 111 GLU A C 1
ATOM 870 O O . GLU A 1 111 ? -26.067 11.456 49.157 1.00 71.69 111 GLU A O 1
ATOM 875 N N . SER A 1 112 ? -24.318 11.191 50.506 1.00 71.88 112 SER A N 1
ATOM 876 C CA . SER A 1 112 ? -23.317 11.645 49.543 1.00 71.88 112 SER A CA 1
ATOM 877 C C . SER A 1 112 ? -22.479 10.544 48.856 1.00 71.88 112 SER A C 1
ATOM 879 O O . SER A 1 112 ? -21.650 10.883 48.012 1.00 71.88 112 SER A O 1
ATOM 881 N N . ARG A 1 113 ? -22.614 9.239 49.182 1.00 73.56 113 ARG A N 1
ATOM 882 C CA . ARG A 1 113 ? -21.493 8.273 48.973 1.00 73.56 113 ARG A CA 1
ATOM 883 C C . ARG A 1 113 ? -21.731 6.967 48.204 1.00 73.56 113 ARG A C 1
ATOM 885 O O . ARG A 1 113 ? -20.962 6.019 48.385 1.00 73.56 113 ARG A O 1
ATOM 892 N N . PHE A 1 114 ? -22.691 6.864 47.288 1.00 87.38 114 PHE A N 1
ATOM 893 C CA . PHE A 1 114 ? -22.733 5.676 46.416 1.00 87.38 114 PHE A CA 1
ATOM 894 C C . PHE A 1 114 ? -21.774 5.794 45.213 1.00 87.38 114 PHE A C 1
ATOM 896 O O . PHE A 1 114 ? -22.174 6.170 44.117 1.00 87.38 114 PHE A O 1
ATOM 903 N N . ASN A 1 115 ? -20.488 5.472 45.415 1.00 88.75 115 ASN A N 1
ATOM 904 C CA . ASN A 1 115 ? -19.445 5.642 44.388 1.00 88.75 115 ASN A CA 1
ATOM 905 C C . ASN A 1 115 ? -19.321 4.464 43.397 1.00 88.75 115 ASN A C 1
ATOM 907 O O . ASN A 1 115 ? -18.833 4.641 42.286 1.00 88.75 115 ASN A O 1
ATOM 911 N N . GLY A 1 116 ? -19.757 3.254 43.770 1.00 90.88 116 GLY A N 1
ATOM 912 C CA . GLY A 1 116 ? -19.523 2.048 42.960 1.00 90.88 116 GLY A CA 1
ATOM 913 C C . GLY A 1 116 ? -20.065 2.157 41.530 1.00 90.88 116 GLY A C 1
ATOM 914 O O . GLY A 1 116 ? -19.355 1.852 40.575 1.00 90.88 116 GLY A O 1
ATOM 915 N N . ALA A 1 117 ? -21.291 2.664 41.365 1.00 91.31 117 ALA A N 1
ATOM 916 C CA . ALA A 1 117 ? -21.876 2.877 40.041 1.00 91.31 117 ALA A CA 1
ATOM 917 C C . ALA A 1 117 ? -21.145 3.953 39.227 1.00 91.31 117 ALA A C 1
ATOM 919 O O . ALA A 1 117 ? -20.953 3.775 38.025 1.00 91.31 117 ALA A O 1
ATOM 920 N N . ASN A 1 118 ? -20.687 5.027 39.876 1.00 91.50 118 ASN A N 1
ATOM 921 C CA . ASN A 1 118 ? -19.940 6.099 39.215 1.00 91.50 118 ASN A CA 1
ATOM 922 C C . ASN A 1 118 ? -18.606 5.583 38.676 1.00 91.50 118 ASN A C 1
ATOM 924 O O . ASN A 1 118 ? -18.250 5.889 37.545 1.00 91.50 118 ASN A O 1
ATOM 928 N N . VAL A 1 119 ? -17.916 4.722 39.432 1.00 94.75 119 VAL A N 1
ATOM 929 C CA . VAL A 1 119 ? -16.685 4.068 38.968 1.00 94.75 119 VAL A CA 1
ATOM 930 C C . VAL A 1 119 ? -16.942 3.240 37.708 1.00 94.75 119 VAL A C 1
ATOM 932 O O . VAL A 1 119 ? -16.190 3.368 36.742 1.00 94.75 119 VAL A O 1
ATOM 935 N N . ILE A 1 120 ? -18.006 2.425 37.679 1.00 94.38 120 ILE A N 1
ATOM 936 C CA . ILE A 1 120 ? -18.340 1.624 36.490 1.00 94.38 120 ILE A CA 1
ATOM 937 C C . ILE A 1 120 ? -18.660 2.547 35.309 1.00 94.38 120 ILE A C 1
ATOM 939 O O . ILE A 1 120 ? -18.080 2.375 34.238 1.00 94.38 120 ILE A O 1
ATOM 943 N N . ARG A 1 121 ? -19.522 3.553 35.509 1.00 92.50 121 ARG A N 1
ATOM 944 C CA . ARG A 1 121 ? -19.901 4.524 34.473 1.00 92.50 121 ARG A CA 1
ATOM 945 C C . ARG A 1 121 ? -18.681 5.224 33.887 1.00 92.50 121 ARG A C 1
ATOM 947 O O . ARG A 1 121 ? -18.513 5.264 32.672 1.00 92.50 121 ARG A O 1
ATOM 954 N N . ASP A 1 122 ? -17.825 5.769 34.742 1.00 92.81 122 ASP A N 1
ATOM 955 C CA . ASP A 1 122 ? -16.683 6.572 34.326 1.00 92.81 122 ASP A CA 1
ATOM 956 C C . ASP A 1 122 ? -15.657 5.712 33.580 1.00 92.81 122 ASP A C 1
ATOM 958 O O . ASP A 1 122 ? -15.125 6.145 32.558 1.00 92.81 122 ASP A O 1
ATOM 962 N N . GLN A 1 123 ? -15.426 4.470 34.023 1.00 93.88 123 GLN A N 1
ATOM 963 C CA . GLN A 1 123 ? -14.577 3.520 33.299 1.00 93.88 123 GLN A CA 1
ATOM 964 C C . GLN A 1 123 ? -15.167 3.126 31.948 1.00 93.88 123 GLN A C 1
ATOM 966 O O . GLN A 1 123 ? -14.453 3.118 30.948 1.00 93.88 123 GLN A O 1
ATOM 971 N N . MET A 1 124 ? -16.468 2.850 31.894 1.00 90.50 124 MET A N 1
ATOM 972 C CA . MET A 1 124 ? -17.166 2.531 30.651 1.00 90.50 124 MET A CA 1
ATOM 973 C C . MET A 1 124 ? -17.126 3.703 29.658 1.00 90.50 124 MET A C 1
ATOM 975 O O . MET A 1 124 ? -16.853 3.493 28.478 1.00 90.50 124 MET A O 1
ATOM 979 N N . MET A 1 125 ? -17.293 4.941 30.131 1.00 89.44 125 MET A N 1
ATOM 980 C CA . MET A 1 125 ? -17.182 6.156 29.316 1.00 89.44 125 MET A CA 1
ATOM 981 C C . MET A 1 125 ? -15.748 6.422 28.846 1.00 89.44 125 MET A C 1
ATOM 983 O O . MET A 1 125 ? -15.538 6.793 27.691 1.00 89.44 125 MET A O 1
ATOM 987 N N . GLN A 1 126 ? -14.743 6.237 29.710 1.00 89.75 126 GLN A N 1
ATOM 988 C CA . GLN A 1 126 ? -13.329 6.345 29.324 1.00 89.75 126 GLN A CA 1
ATOM 989 C C . GLN A 1 126 ? -12.975 5.312 28.255 1.00 89.75 126 GLN A C 1
ATOM 991 O O . GLN A 1 126 ? -12.343 5.648 27.253 1.00 89.75 126 GLN A O 1
ATOM 996 N N . PHE A 1 127 ? -13.442 4.080 28.440 1.00 89.38 127 PHE A N 1
ATOM 997 C CA . PHE A 1 127 ? -13.275 3.001 27.486 1.00 89.38 127 PHE A CA 1
ATOM 998 C C . PHE A 1 127 ? -13.940 3.315 26.139 1.00 89.38 127 PHE A C 1
ATOM 1000 O O . PHE A 1 127 ? -13.280 3.262 25.102 1.00 89.38 127 PHE A O 1
ATOM 1007 N N . GLN A 1 128 ? -15.214 3.717 26.148 1.00 85.94 128 GLN A N 1
ATOM 1008 C CA . GLN A 1 128 ? -15.930 4.121 24.939 1.00 85.94 128 GLN A CA 1
ATOM 1009 C C . GLN A 1 128 ? -15.217 5.263 24.221 1.00 85.94 128 GLN A C 1
ATOM 1011 O O . GLN A 1 128 ? -15.031 5.196 23.013 1.00 85.94 128 GLN A O 1
ATOM 1016 N N . ARG A 1 129 ? -14.731 6.279 24.940 1.00 85.88 129 ARG A N 1
ATOM 1017 C CA . ARG A 1 129 ? -13.944 7.352 24.315 1.00 85.88 129 ARG A CA 1
ATOM 1018 C C . ARG A 1 129 ? -12.623 6.844 23.727 1.00 85.88 129 ARG A C 1
ATOM 1020 O O . ARG A 1 129 ? -12.190 7.340 22.697 1.00 85.88 129 ARG A O 1
ATOM 1027 N N . GLY A 1 130 ? -11.983 5.857 24.347 1.00 83.38 130 GLY A N 1
ATOM 1028 C CA . GLY A 1 130 ? -10.751 5.260 23.826 1.00 83.38 130 GLY A CA 1
ATOM 1029 C C . GLY A 1 130 ? -10.961 4.393 22.580 1.00 83.38 130 GLY A C 1
ATOM 1030 O O . GLY A 1 130 ? -10.101 4.371 21.696 1.00 83.38 130 GLY A O 1
ATOM 1031 N N . VAL A 1 131 ? -12.095 3.690 22.503 1.00 81.50 131 VAL A N 1
ATOM 1032 C CA . VAL A 1 131 ? -12.362 2.678 21.470 1.00 81.50 131 VAL A CA 1
ATOM 1033 C C . VAL A 1 131 ? -13.322 3.164 20.382 1.00 81.50 131 VAL A C 1
ATOM 1035 O O . VAL A 1 131 ? -12.990 3.066 19.203 1.00 81.50 131 VAL A O 1
ATOM 1038 N N . LEU A 1 132 ? -14.471 3.752 20.734 1.00 72.94 132 LEU A N 1
ATOM 1039 C CA . LEU A 1 132 ? -15.483 4.197 19.762 1.00 72.94 132 LEU A CA 1
ATOM 1040 C C . LEU A 1 132 ? -15.023 5.378 18.908 1.00 72.94 132 LEU A C 1
ATOM 1042 O O . LEU A 1 132 ? -15.438 5.475 17.758 1.00 72.94 132 LEU A O 1
ATOM 1046 N N . TYR A 1 133 ? -14.118 6.237 19.394 1.00 71.94 133 TYR A N 1
ATOM 1047 C CA . TYR A 1 133 ? -13.523 7.282 18.542 1.00 71.94 133 TYR A CA 1
ATOM 1048 C C . TYR A 1 133 ? -12.757 6.713 17.345 1.00 71.94 133 TYR A C 1
ATOM 1050 O O . TYR A 1 133 ? -12.484 7.437 16.390 1.00 71.94 133 TYR A O 1
ATOM 1058 N N . ARG A 1 134 ? -12.409 5.423 17.374 1.00 69.69 134 ARG A N 1
ATOM 1059 C CA . ARG A 1 134 ? -11.793 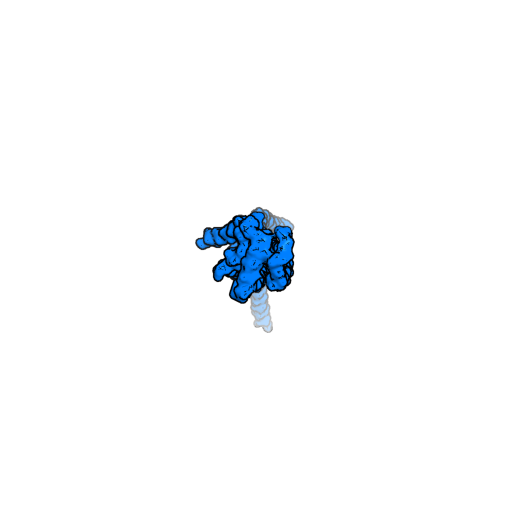4.752 16.233 1.00 69.69 134 ARG A CA 1
ATOM 1060 C C . ARG A 1 134 ? -12.800 4.108 15.299 1.00 69.69 134 ARG A C 1
ATOM 1062 O O . ARG A 1 134 ? -12.381 3.629 14.266 1.00 69.69 134 ARG A O 1
ATOM 1069 N N . GLY A 1 135 ? -14.095 4.143 15.611 1.00 71.94 135 GLY A N 1
ATOM 1070 C CA . GLY A 1 135 ? -15.176 3.712 14.731 1.00 71.94 135 GLY A CA 1
ATOM 1071 C C . GLY A 1 135 ? -15.411 2.205 14.676 1.00 71.94 135 GLY A C 1
ATOM 1072 O O . GLY A 1 135 ? -16.046 1.778 13.723 1.00 71.94 135 GLY A O 1
ATOM 1073 N N . ILE A 1 136 ? -14.875 1.412 15.618 1.00 77.00 136 ILE A N 1
ATOM 1074 C CA . ILE A 1 136 ? -15.151 -0.035 15.672 1.00 77.00 136 ILE A CA 1
ATOM 1075 C C . ILE A 1 136 ? -16.669 -0.194 15.833 1.00 77.00 136 ILE A C 1
ATOM 1077 O O . ILE A 1 136 ? -17.194 0.225 16.871 1.00 77.00 136 ILE A O 1
ATOM 1081 N N . PRO A 1 137 ? -17.393 -0.735 14.836 1.00 71.75 137 PRO A N 1
ATOM 1082 C CA . PRO A 1 137 ? -18.823 -0.943 14.962 1.00 71.75 137 PRO A CA 1
ATOM 1083 C C . PRO A 1 137 ? -19.051 -2.039 16.001 1.00 71.75 137 PRO A C 1
ATOM 1085 O O . PRO A 1 137 ? -18.592 -3.176 15.871 1.00 71.75 137 PRO A O 1
ATOM 1088 N N . LEU A 1 138 ? -19.719 -1.659 17.081 1.00 76.62 138 LEU A N 1
ATOM 1089 C CA . LEU A 1 138 ? -20.047 -2.536 18.187 1.00 76.62 138 LEU A CA 1
ATOM 1090 C C . LEU A 1 138 ? -21.537 -2.865 18.098 1.00 76.62 138 LEU A C 1
ATOM 1092 O O . LEU A 1 138 ? -22.361 -2.237 18.756 1.00 76.62 138 LEU A O 1
ATOM 1096 N N . ASP A 1 139 ? -21.870 -3.840 17.254 1.00 77.38 139 ASP A N 1
ATOM 1097 C CA . ASP A 1 139 ? -23.230 -4.370 17.129 1.00 77.38 139 ASP A CA 1
ATOM 1098 C C . ASP A 1 139 ? -23.532 -5.275 18.336 1.00 77.38 139 ASP A C 1
ATOM 1100 O O . ASP A 1 139 ? -23.424 -6.501 18.266 1.00 77.38 139 ASP A O 1
ATOM 1104 N N . PHE A 1 140 ? -23.845 -4.663 19.480 1.00 76.06 140 PHE A N 1
ATOM 1105 C CA . PHE A 1 140 ? -24.338 -5.374 20.658 1.00 76.06 140 PHE A CA 1
ATOM 1106 C C . PHE A 1 140 ? -25.858 -5.304 20.715 1.00 76.06 140 PHE A C 1
ATOM 1108 O O . PHE A 1 140 ? -26.434 -4.220 20.798 1.00 76.06 140 PHE A O 1
ATOM 1115 N N . ASP A 1 141 ? -26.494 -6.471 20.749 1.00 78.06 141 ASP A N 1
ATOM 1116 C CA . ASP A 1 141 ? -27.919 -6.599 21.029 1.00 78.06 141 ASP A CA 1
ATOM 1117 C C . ASP A 1 141 ? -28.146 -7.579 22.197 1.00 78.06 141 ASP A C 1
ATOM 1119 O O . ASP A 1 141 ? -27.862 -8.773 22.049 1.00 78.06 141 ASP A O 1
ATOM 1123 N N . PRO A 1 142 ? -28.631 -7.113 23.365 1.00 80.25 142 PRO A N 1
ATOM 1124 C CA . PRO A 1 142 ? -28.786 -5.713 23.777 1.00 80.25 142 PRO A CA 1
ATOM 1125 C C . PRO A 1 142 ? -27.457 -5.086 24.236 1.00 80.25 142 PRO A C 1
ATOM 1127 O O . PRO A 1 142 ? -26.641 -5.734 24.896 1.00 80.25 142 PRO A O 1
ATOM 1130 N N . ASP A 1 143 ? -27.266 -3.795 23.959 1.00 83.50 143 ASP A N 1
ATOM 1131 C CA . ASP A 1 143 ? -26.131 -3.029 24.480 1.00 83.50 143 ASP A CA 1
ATOM 1132 C C . ASP A 1 143 ? -26.167 -3.006 26.027 1.00 83.50 143 ASP A C 1
ATOM 1134 O O . ASP A 1 143 ? -27.136 -2.504 26.615 1.00 83.50 143 ASP A O 1
ATOM 1138 N N . PRO A 1 144 ? -25.136 -3.519 26.729 1.00 82.25 144 PRO A N 1
ATOM 1139 C CA . PRO A 1 144 ? -25.084 -3.475 28.189 1.00 82.25 144 PRO A CA 1
ATOM 1140 C C . PRO A 1 144 ? -25.131 -2.046 28.750 1.00 82.25 144 PRO A C 1
ATOM 1142 O O . PRO A 1 144 ? -25.548 -1.867 29.898 1.00 82.25 144 PRO A O 1
ATOM 1145 N N . PHE A 1 145 ? -24.783 -1.023 27.958 1.00 82.25 145 PHE A N 1
ATOM 1146 C CA . PHE A 1 145 ? -25.005 0.376 28.327 1.00 82.25 145 PHE A CA 1
ATOM 1147 C C . PHE A 1 145 ? -26.488 0.715 28.464 1.00 82.25 145 PHE A C 1
ATOM 1149 O O . PHE A 1 145 ? -26.839 1.492 29.341 1.00 82.25 145 PHE A O 1
ATOM 1156 N N . LEU A 1 146 ? -27.368 0.133 27.653 1.00 86.50 146 LEU A N 1
ATOM 1157 C CA . LEU A 1 146 ? -28.806 0.405 27.723 1.00 86.50 146 LEU A CA 1
ATOM 1158 C C . LEU A 1 146 ? -29.495 -0.371 28.850 1.00 86.50 146 LEU A C 1
ATOM 1160 O O . LEU A 1 146 ? -30.541 0.049 29.340 1.00 86.50 146 LEU A O 1
ATOM 1164 N N . LEU A 1 147 ? -28.916 -1.499 29.268 1.00 88.12 147 LEU A N 1
ATOM 1165 C CA . LEU A 1 147 ? -29.491 -2.346 30.313 1.00 88.12 147 LEU A CA 1
ATOM 1166 C C . LEU A 1 147 ? -29.214 -1.842 31.732 1.00 88.12 147 LEU A C 1
ATOM 1168 O O . LEU A 1 147 ? -30.014 -2.098 32.638 1.00 88.12 147 LEU A O 1
ATOM 1172 N N . ALA A 1 148 ? -28.072 -1.192 31.951 1.00 90.56 148 ALA A N 1
ATOM 1173 C CA . ALA A 1 148 ? -27.695 -0.714 33.273 1.00 90.56 148 ALA A CA 1
ATOM 1174 C C . ALA A 1 148 ? -28.505 0.536 33.681 1.00 90.56 148 ALA A C 1
ATOM 1176 O O . ALA A 1 148 ? -28.906 1.333 32.831 1.00 90.56 148 ALA A O 1
ATOM 1177 N N . PRO A 1 149 ? -28.782 0.725 34.987 1.00 93.44 149 PRO A N 1
ATOM 1178 C CA . PRO A 1 149 ? -29.739 1.722 35.473 1.00 93.44 149 PRO A CA 1
ATOM 1179 C C . PRO A 1 149 ? -29.186 3.162 35.482 1.00 93.44 149 PRO A C 1
ATOM 1181 O O . PRO A 1 149 ? -29.490 3.929 36.391 1.00 93.44 149 PRO A O 1
ATOM 1184 N N . TRP A 1 150 ? -28.381 3.556 34.491 1.00 90.38 150 TRP A N 1
ATOM 1185 C CA . TRP A 1 150 ? -27.722 4.870 34.442 1.00 90.38 150 TRP A CA 1
ATOM 1186 C C . TRP A 1 150 ? -28.706 6.040 34.442 1.00 90.38 150 TRP A C 1
ATOM 1188 O O . TRP A 1 150 ? -28.439 7.074 35.039 1.00 90.38 150 TRP A O 1
ATOM 1198 N N . SER A 1 151 ? -29.853 5.886 33.777 1.00 87.81 151 SER A N 1
ATOM 1199 C CA . SER A 1 151 ? -30.866 6.943 33.645 1.00 87.81 151 SER A CA 1
ATOM 1200 C C . SER A 1 151 ? -31.598 7.267 34.951 1.00 87.81 151 SER A C 1
ATOM 1202 O O . SER A 1 151 ? -32.282 8.288 35.032 1.00 87.81 151 SER A O 1
ATOM 1204 N N . GLU A 1 152 ? -31.464 6.408 35.963 1.00 89.31 152 GLU A N 1
ATOM 1205 C CA . GLU A 1 152 ? -32.018 6.623 37.301 1.00 89.31 152 GLU A CA 1
ATOM 1206 C C . GLU A 1 152 ? -31.067 7.433 38.196 1.00 89.31 152 GLU A C 1
ATOM 1208 O O . GLU A 1 152 ? -31.443 7.846 39.298 1.00 89.31 152 GLU A O 1
ATOM 1213 N N . GLU A 1 153 ? -29.838 7.684 37.730 1.00 83.94 153 GLU A N 1
ATOM 1214 C CA . GLU A 1 153 ? -28.869 8.515 38.429 1.00 83.94 153 GLU A CA 1
ATOM 1215 C C . GLU A 1 153 ? -29.393 9.956 38.539 1.00 83.94 153 GLU A C 1
ATOM 1217 O O . GLU A 1 153 ? -29.695 10.614 37.545 1.00 83.94 153 GLU A O 1
ATOM 1222 N N . GLY A 1 154 ? -29.552 10.433 39.775 1.00 86.31 154 GLY A N 1
ATOM 1223 C CA . GLY A 1 154 ? -30.133 11.744 40.080 1.00 86.31 154 GLY A CA 1
ATOM 1224 C C . GLY A 1 154 ? -31.660 11.761 40.211 1.00 86.31 154 GLY A C 1
ATOM 1225 O O . GLY A 1 154 ? -32.202 12.748 40.700 1.00 86.31 154 GLY A O 1
ATOM 1226 N N . ARG A 1 155 ? -32.361 10.680 39.834 1.00 93.31 155 ARG A N 1
ATOM 1227 C CA . ARG A 1 155 ? -33.803 10.514 40.109 1.00 93.31 155 ARG A CA 1
ATOM 1228 C C . ARG A 1 155 ? -34.065 9.845 41.451 1.00 93.31 155 ARG A C 1
ATOM 1230 O O . ARG A 1 155 ? -35.048 10.162 42.110 1.00 93.31 155 ARG A O 1
ATOM 1237 N N . LEU A 1 156 ? -33.199 8.905 41.818 1.00 93.00 156 LEU A N 1
ATOM 1238 C CA . LEU A 1 156 ? -33.297 8.123 43.044 1.00 93.00 156 LEU A CA 1
ATOM 1239 C C . LEU A 1 156 ? -32.314 8.635 44.097 1.00 93.00 156 LEU A C 1
ATOM 1241 O O . LEU A 1 156 ? -31.215 9.087 43.767 1.00 93.00 156 LEU A O 1
ATOM 1245 N N . GLY A 1 157 ? -32.682 8.496 45.373 1.00 93.31 157 GLY A N 1
ATOM 1246 C CA . GLY A 1 157 ? -31.737 8.698 46.471 1.00 93.31 157 GLY A CA 1
ATOM 1247 C C . GLY A 1 157 ? -30.599 7.658 46.430 1.00 93.31 157 GLY A C 1
ATOM 1248 O O . GLY A 1 157 ? -30.786 6.564 45.888 1.00 93.31 157 GLY A O 1
ATOM 1249 N N . PRO A 1 158 ? -29.424 7.922 47.032 1.00 93.88 158 PRO A N 1
ATOM 1250 C CA . PRO A 1 158 ? -28.267 7.015 46.970 1.00 93.88 158 PRO A CA 1
ATOM 1251 C C . PRO A 1 158 ? -28.551 5.589 47.456 1.00 93.88 158 PRO A C 1
ATOM 1253 O O . PRO A 1 158 ? -28.048 4.625 46.878 1.00 93.88 158 PRO A O 1
ATOM 1256 N N . SER A 1 159 ? -29.380 5.441 48.496 1.00 94.38 159 SER A N 1
ATOM 1257 C CA . SER A 1 159 ? -29.795 4.134 49.020 1.00 94.38 159 SER A CA 1
ATOM 1258 C C . SER A 1 159 ? -30.623 3.349 47.996 1.00 94.38 159 SER A C 1
ATOM 1260 O O . SER A 1 159 ? -30.317 2.194 47.691 1.00 94.38 159 SER A O 1
ATOM 1262 N N . GLU A 1 160 ? -31.628 3.989 47.395 1.00 94.94 160 GLU A N 1
ATOM 1263 C CA . GLU A 1 160 ? -32.486 3.378 46.375 1.00 94.94 160 GLU A CA 1
ATOM 1264 C C . GLU A 1 160 ? -31.698 3.034 45.107 1.00 94.94 160 GLU A C 1
ATOM 1266 O O . GLU A 1 160 ? -31.871 1.954 44.531 1.00 94.94 160 GLU A O 1
ATOM 1271 N N . TYR A 1 161 ? -30.783 3.919 44.703 1.00 94.94 161 TYR A N 1
ATOM 1272 C CA . TYR A 1 161 ? -29.898 3.696 43.566 1.00 94.94 161 TYR A CA 1
ATOM 1273 C C . TYR A 1 161 ? -28.946 2.513 43.811 1.00 94.94 161 TYR A C 1
ATOM 1275 O O . TYR A 1 161 ? -28.795 1.653 42.939 1.00 94.94 161 TYR A O 1
ATOM 1283 N N . CYS A 1 162 ? -28.400 2.378 45.027 1.00 95.94 162 CYS A N 1
ATOM 1284 C CA . CYS A 1 162 ? -27.632 1.201 45.444 1.00 95.94 162 CYS A CA 1
ATOM 1285 C C . CYS A 1 162 ? -28.452 -0.092 45.350 1.00 95.94 162 CYS A C 1
ATOM 1287 O O . CYS A 1 162 ? -27.968 -1.084 44.803 1.00 95.94 162 CYS A O 1
ATOM 1289 N N . VAL A 1 163 ? -29.707 -0.095 45.819 1.00 96.44 163 VAL A N 1
ATOM 1290 C CA . VAL A 1 163 ? -30.591 -1.274 45.739 1.00 96.44 163 VAL A CA 1
ATOM 1291 C C . VAL A 1 163 ? -30.872 -1.661 44.284 1.00 96.44 163 VAL A C 1
ATOM 1293 O O . VAL A 1 163 ? -30.857 -2.849 43.945 1.00 96.44 163 VAL A O 1
ATOM 1296 N N . ARG A 1 164 ? -31.097 -0.678 43.402 1.00 96.31 164 ARG A N 1
ATOM 1297 C CA . ARG A 1 164 ? -31.270 -0.910 41.958 1.00 96.31 164 ARG A CA 1
ATOM 1298 C C . ARG A 1 164 ? -30.034 -1.553 41.343 1.00 96.31 164 ARG A C 1
ATOM 1300 O O . ARG A 1 164 ? -30.169 -2.564 40.654 1.00 96.31 164 ARG A O 1
ATOM 1307 N N . TRP A 1 165 ? -28.854 -1.016 41.635 1.00 96.50 165 TRP A N 1
ATOM 1308 C CA . TRP A 1 165 ? -27.588 -1.575 41.173 1.00 96.50 165 TRP A CA 1
ATOM 1309 C C . TRP A 1 165 ? -27.343 -2.980 41.709 1.00 96.50 165 TRP A C 1
ATOM 1311 O O . TRP A 1 165 ? -27.026 -3.863 40.920 1.00 96.50 165 TRP A O 1
ATOM 1321 N N . LYS A 1 166 ? -27.580 -3.231 43.003 1.00 96.81 166 LYS A N 1
ATOM 1322 C CA . LYS A 1 166 ? -27.501 -4.575 43.593 1.00 96.81 166 LYS A CA 1
ATOM 1323 C C . LYS A 1 166 ? -28.405 -5.579 42.889 1.00 96.81 166 LYS A C 1
ATOM 1325 O O . LYS A 1 166 ? -27.973 -6.692 42.611 1.00 96.81 166 LYS A O 1
ATOM 1330 N N . ARG A 1 167 ? -29.645 -5.193 42.575 1.00 96.94 167 ARG A N 1
ATOM 1331 C CA . ARG A 1 167 ? -30.569 -6.047 41.815 1.00 96.94 167 ARG A CA 1
ATOM 1332 C C . ARG A 1 167 ? -30.056 -6.309 40.401 1.00 96.94 167 ARG A C 1
ATOM 1334 O O . ARG A 1 167 ? -30.174 -7.428 39.921 1.00 96.94 167 ARG A O 1
ATOM 1341 N N . PHE A 1 168 ? -29.505 -5.289 39.747 1.00 95.69 168 PHE A N 1
ATOM 1342 C CA . PHE A 1 168 ? -28.944 -5.409 38.405 1.00 95.69 168 PHE A CA 1
ATOM 1343 C C . PHE A 1 168 ? -27.737 -6.358 38.371 1.00 95.69 168 PHE A C 1
ATOM 1345 O O . PHE A 1 168 ? -27.719 -7.261 37.546 1.00 95.69 168 PHE A O 1
ATOM 1352 N N . ILE A 1 169 ? -26.768 -6.207 39.281 1.00 95.81 169 ILE A N 1
ATOM 1353 C CA . ILE A 1 169 ? -25.585 -7.086 39.330 1.00 95.81 169 ILE A CA 1
ATOM 1354 C C . ILE A 1 169 ? -25.882 -8.466 39.925 1.00 95.81 169 ILE A C 1
ATOM 1356 O O . ILE A 1 169 ? -25.133 -9.401 39.681 1.00 95.81 169 ILE A O 1
ATOM 1360 N N . GLY A 1 170 ? -26.942 -8.599 40.728 1.00 96.00 170 GLY A N 1
ATOM 1361 C CA . GLY A 1 170 ? -27.385 -9.885 41.272 1.00 96.00 170 GLY A CA 1
ATOM 1362 C C . GLY A 1 170 ? -28.027 -10.789 40.217 1.00 96.00 170 GLY A C 1
ATOM 1363 O O . GLY A 1 170 ? -28.154 -11.992 40.430 1.00 96.00 170 GLY A O 1
ATOM 1364 N N . ASP A 1 171 ? -28.413 -10.221 39.075 1.00 96.44 171 ASP A N 1
ATOM 1365 C CA . ASP A 1 171 ? -28.792 -10.961 37.881 1.00 96.44 171 ASP A CA 1
ATOM 1366 C C . ASP A 1 171 ? -27.517 -11.421 37.156 1.00 96.44 171 ASP A C 1
ATOM 1368 O O . ASP A 1 171 ? -26.819 -10.634 36.509 1.00 96.44 171 ASP A O 1
ATOM 1372 N N . ALA A 1 172 ? -27.208 -12.715 37.281 1.00 94.44 172 ALA A N 1
ATOM 1373 C CA . ALA A 1 172 ? -26.001 -13.315 36.718 1.00 94.44 172 ALA A CA 1
ATOM 1374 C C . ALA A 1 172 ? -25.875 -13.089 35.202 1.00 94.44 172 ALA A C 1
ATOM 1376 O O . ALA A 1 172 ? -24.761 -12.940 34.702 1.00 94.44 172 ALA A O 1
ATOM 1377 N N . THR A 1 173 ? -26.992 -13.016 34.470 1.00 93.69 173 THR A N 1
ATOM 1378 C CA . THR A 1 173 ? -26.986 -12.774 33.023 1.00 93.69 173 THR A CA 1
ATOM 1379 C C . THR A 1 173 ? -26.549 -11.345 32.707 1.00 93.69 173 THR A C 1
ATOM 1381 O O . THR A 1 173 ? -25.720 -11.147 31.820 1.00 93.69 173 THR A O 1
ATOM 1384 N N . LYS A 1 174 ? -27.034 -10.353 33.462 1.00 92.75 174 LYS A N 1
ATOM 1385 C CA . LYS A 1 174 ? -26.659 -8.935 33.283 1.00 92.75 174 LYS A CA 1
ATOM 1386 C C . LYS A 1 174 ? -25.237 -8.640 33.749 1.00 92.75 174 LYS A C 1
ATOM 1388 O O . LYS A 1 174 ? -24.519 -7.851 33.134 1.00 92.75 174 LYS A O 1
ATOM 1393 N N . GLN A 1 175 ? -24.808 -9.287 34.830 1.00 92.94 175 GLN A N 1
ATOM 1394 C CA . GLN A 1 175 ? -23.421 -9.209 35.275 1.00 92.94 175 GLN A CA 1
ATOM 1395 C C . GLN A 1 175 ? -22.478 -9.826 34.235 1.00 92.94 175 GLN A C 1
ATOM 1397 O O . GLN A 1 175 ? -21.465 -9.219 33.887 1.00 92.94 175 GLN A O 1
ATOM 1402 N N . ALA A 1 176 ? -22.818 -11.010 33.715 1.00 91.06 176 ALA A N 1
ATOM 1403 C CA . ALA A 1 176 ? -22.037 -11.662 32.673 1.00 91.06 176 ALA A CA 1
ATOM 1404 C C . ALA A 1 176 ? -21.981 -10.804 31.404 1.00 91.06 176 ALA A C 1
ATOM 1406 O O . ALA A 1 176 ? -20.890 -10.594 30.887 1.00 91.06 176 ALA A O 1
ATOM 1407 N N . SER A 1 177 ? -23.100 -10.225 30.952 1.00 90.38 177 SER A N 1
ATOM 1408 C CA . SER A 1 177 ? -23.122 -9.393 29.741 1.00 90.38 177 SER A CA 1
ATOM 1409 C C . SER A 1 177 ? -22.199 -8.173 29.839 1.00 90.38 177 SER A C 1
ATOM 1411 O O . SER A 1 177 ? -21.518 -7.851 28.867 1.00 90.38 177 SER A O 1
ATOM 1413 N N . LEU A 1 178 ? -22.103 -7.534 31.014 1.00 90.00 178 LEU A N 1
ATOM 1414 C CA . LEU A 1 178 ? -21.151 -6.440 31.258 1.00 90.00 178 LEU A CA 1
ATOM 1415 C C . LEU A 1 178 ? -19.692 -6.876 31.091 1.00 90.00 178 LEU A C 1
ATOM 1417 O O . LEU A 1 178 ? -18.896 -6.135 30.526 1.00 90.00 178 LEU A O 1
ATOM 1421 N N . ILE A 1 179 ? -19.325 -8.055 31.594 1.00 90.88 179 ILE A N 1
ATOM 1422 C CA . ILE A 1 179 ? -17.943 -8.549 31.527 1.00 90.88 179 ILE A CA 1
ATOM 1423 C C . ILE A 1 179 ? -17.623 -9.097 30.132 1.00 90.88 179 ILE A C 1
ATOM 1425 O O . ILE A 1 179 ? -16.568 -8.785 29.578 1.00 90.88 179 ILE A O 1
ATOM 1429 N N . THR A 1 180 ? -18.545 -9.859 29.540 1.00 91.69 180 THR A N 1
ATOM 1430 C CA . THR A 1 180 ? -18.420 -10.433 28.194 1.00 91.69 180 THR A CA 1
ATOM 1431 C C . THR A 1 180 ? -18.311 -9.353 27.120 1.00 91.69 180 THR A C 1
ATOM 1433 O O . THR A 1 180 ? -17.622 -9.565 26.126 1.00 91.69 180 THR A O 1
ATOM 1436 N N . TYR A 1 181 ? -18.897 -8.171 27.332 1.00 90.88 181 TYR A N 1
ATOM 1437 C CA . TYR A 1 181 ? -18.693 -7.010 26.463 1.00 90.88 181 TYR A CA 1
ATOM 1438 C C . TYR A 1 181 ? -17.207 -6.683 26.261 1.00 90.88 181 TYR A C 1
ATOM 1440 O O . TYR A 1 181 ? -16.760 -6.550 25.124 1.00 90.88 181 TYR A O 1
ATOM 1448 N N . PHE A 1 182 ? -16.409 -6.640 27.334 1.00 91.94 182 PHE A N 1
ATOM 1449 C CA . PHE A 1 182 ? -14.970 -6.374 27.226 1.00 91.94 182 PHE A CA 1
ATOM 1450 C C . PHE A 1 182 ? -14.245 -7.467 26.437 1.00 91.94 182 PHE A C 1
ATOM 1452 O O . PHE A 1 182 ? -13.370 -7.157 25.633 1.00 91.94 182 PHE A O 1
ATOM 1459 N N . ASP A 1 183 ? -14.624 -8.732 26.621 1.00 93.38 183 ASP A N 1
ATOM 1460 C CA . ASP A 1 183 ? -14.025 -9.856 25.891 1.00 93.38 183 ASP A CA 1
ATOM 1461 C C . ASP A 1 183 ? -14.359 -9.822 24.396 1.00 93.38 183 ASP A C 1
ATOM 1463 O O . ASP A 1 183 ? -13.489 -10.069 23.559 1.00 93.38 183 ASP A O 1
ATOM 1467 N N . LEU A 1 184 ? -15.586 -9.438 24.045 1.00 91.62 184 LEU A N 1
ATOM 1468 C CA . LEU A 1 184 ? -15.997 -9.259 22.655 1.00 91.62 184 LEU A CA 1
ATOM 1469 C C . LEU A 1 184 ? -15.251 -8.096 21.997 1.00 91.62 184 LEU A C 1
ATOM 1471 O O . LEU A 1 184 ? -14.729 -8.250 20.892 1.00 91.62 184 LEU A O 1
ATOM 1475 N N . VAL A 1 185 ? -15.105 -6.959 22.686 1.00 91.75 185 VAL A N 1
ATOM 1476 C CA . VAL A 1 185 ? -14.301 -5.853 22.148 1.00 91.75 185 VAL A CA 1
ATOM 1477 C C . VAL A 1 185 ? -12.821 -6.238 22.042 1.00 91.75 185 VAL A C 1
ATOM 1479 O O . VAL A 1 185 ? -12.176 -5.910 21.047 1.00 91.75 185 VAL A O 1
ATOM 1482 N N . LYS A 1 186 ? -12.281 -7.005 22.999 1.00 94.00 186 LYS A N 1
ATOM 1483 C CA . LYS A 1 186 ? -10.926 -7.576 22.910 1.00 94.00 186 LYS A CA 1
ATOM 1484 C C . LYS A 1 186 ? -10.754 -8.398 21.639 1.00 94.00 186 LYS A C 1
ATOM 1486 O O . LYS A 1 186 ? -9.752 -8.262 20.939 1.00 94.00 186 LYS A O 1
ATOM 1491 N N . GLN A 1 187 ? -11.714 -9.279 21.364 1.00 94.38 187 GLN A N 1
ATOM 1492 C CA . GLN A 1 187 ? -11.699 -10.130 20.185 1.00 94.38 187 GLN A CA 1
ATOM 1493 C C . GLN A 1 187 ? -11.701 -9.283 18.910 1.00 94.38 187 GLN A C 1
ATOM 1495 O O . GLN A 1 187 ? -10.862 -9.519 18.044 1.00 94.38 187 GLN A O 1
ATOM 1500 N N . ARG A 1 188 ? -12.553 -8.254 18.832 1.00 91.31 188 ARG A N 1
ATOM 1501 C CA . ARG A 1 188 ? -12.602 -7.323 17.694 1.00 91.31 188 ARG A CA 1
ATOM 1502 C C . ARG A 1 188 ? -11.291 -6.573 17.479 1.00 91.31 188 ARG A C 1
ATOM 1504 O O . ARG A 1 188 ? -10.771 -6.594 16.371 1.00 91.31 188 ARG A O 1
ATOM 1511 N N . ILE A 1 189 ? -10.704 -6.008 18.536 1.00 91.25 189 ILE A N 1
ATOM 1512 C CA . ILE A 1 189 ? -9.395 -5.335 18.456 1.00 91.25 189 ILE A CA 1
ATOM 1513 C C . ILE A 1 189 ? -8.323 -6.300 17.922 1.00 91.25 189 ILE A C 1
ATOM 1515 O O . ILE A 1 189 ? -7.487 -5.917 17.107 1.00 91.25 189 ILE A O 1
ATOM 1519 N N . ASN A 1 190 ? -8.347 -7.567 18.345 1.00 93.50 190 ASN A N 1
ATOM 1520 C CA . ASN A 1 190 ? -7.412 -8.577 17.847 1.00 93.50 190 ASN A CA 1
ATOM 1521 C C . ASN A 1 190 ? -7.681 -8.982 16.386 1.00 93.50 190 ASN A C 1
ATOM 1523 O O . ASN A 1 190 ? -6.731 -9.227 15.643 1.00 93.50 190 ASN A O 1
ATOM 1527 N N . GLU A 1 191 ? -8.945 -9.081 15.970 1.00 93.19 191 GLU A N 1
ATOM 1528 C CA . GLU A 1 191 ? -9.339 -9.337 14.577 1.00 93.19 191 GLU A CA 1
ATOM 1529 C C . GLU A 1 191 ? -8.872 -8.195 13.663 1.00 93.19 191 GLU A C 1
ATOM 1531 O O . GLU A 1 191 ? -8.192 -8.444 12.667 1.00 93.19 191 GLU A O 1
ATOM 1536 N N . GLU A 1 192 ? -9.123 -6.945 14.048 1.00 90.19 192 GLU A N 1
ATOM 1537 C CA . GLU A 1 192 ? -8.644 -5.758 13.334 1.00 90.19 192 GLU A CA 1
ATOM 1538 C C . GLU A 1 192 ? -7.117 -5.688 13.297 1.00 90.19 192 GLU A C 1
ATOM 1540 O O . GLU A 1 192 ? -6.537 -5.419 12.247 1.00 90.19 192 GLU A O 1
ATOM 1545 N N . ALA A 1 193 ? -6.440 -6.003 14.40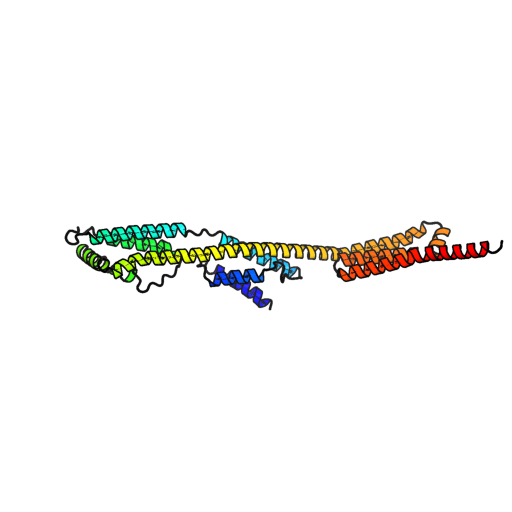6 1.00 91.69 193 ALA A N 1
ATOM 1546 C CA . ALA A 1 193 ? -4.983 -6.055 14.445 1.00 91.69 193 ALA A CA 1
ATOM 1547 C C . ALA A 1 193 ? -4.413 -7.069 13.439 1.00 91.69 193 ALA A C 1
ATOM 1549 O O . ALA A 1 193 ? -3.390 -6.796 12.810 1.00 91.69 193 ALA A O 1
ATOM 1550 N N . LYS A 1 194 ? -5.076 -8.221 13.251 1.00 94.00 194 LYS A N 1
ATOM 1551 C CA . LYS A 1 194 ? -4.686 -9.215 12.239 1.00 94.00 194 LYS A CA 1
ATOM 1552 C C . LYS A 1 194 ? -4.892 -8.687 10.821 1.00 94.00 194 LYS A C 1
ATOM 1554 O O . LYS A 1 194 ? -3.957 -8.752 10.026 1.00 94.00 194 LYS A O 1
ATOM 1559 N N . LEU A 1 195 ? -6.068 -8.126 10.523 1.00 91.94 195 LEU A N 1
ATOM 1560 C CA . LEU A 1 195 ? -6.369 -7.543 9.207 1.00 91.94 195 LEU A CA 1
ATOM 1561 C C . LEU A 1 195 ? -5.401 -6.407 8.865 1.00 91.94 195 LEU A C 1
ATOM 1563 O O . LEU A 1 195 ? -4.900 -6.311 7.748 1.00 91.94 195 LEU A O 1
ATOM 1567 N N . GLN A 1 196 ? -5.079 -5.572 9.846 1.00 90.56 196 GLN A N 1
ATOM 1568 C CA . GLN A 1 196 ? -4.137 -4.477 9.693 1.00 90.56 196 GLN A CA 1
ATOM 1569 C C . GLN A 1 196 ? -2.699 -4.968 9.486 1.00 90.56 196 GLN A C 1
ATOM 1571 O O . GLN A 1 196 ? -1.972 -4.395 8.674 1.00 90.56 196 GLN A O 1
ATOM 1576 N N . ALA A 1 197 ? -2.280 -6.031 10.179 1.00 92.12 197 ALA A N 1
ATOM 1577 C CA . ALA A 1 197 ? -0.976 -6.652 9.962 1.00 92.12 197 ALA A CA 1
ATOM 1578 C C . ALA A 1 197 ? -0.857 -7.250 8.548 1.00 92.12 197 ALA A C 1
ATOM 1580 O O . ALA A 1 197 ? 0.170 -7.056 7.895 1.00 92.12 197 ALA A O 1
ATOM 1581 N N . GLU A 1 198 ? -1.909 -7.912 8.053 1.00 94.00 198 GLU A N 1
ATOM 1582 C CA . GLU A 1 198 ? -1.977 -8.418 6.675 1.00 94.00 198 GLU A CA 1
ATOM 1583 C C . GLU A 1 198 ? -1.966 -7.274 5.652 1.00 94.00 198 GLU A C 1
ATOM 1585 O O . GLU A 1 198 ? -1.163 -7.276 4.723 1.00 94.00 198 GLU A O 1
ATOM 1590 N N . ALA A 1 199 ? -2.781 -6.237 5.843 1.00 91.50 199 ALA A N 1
ATOM 1591 C CA . ALA A 1 199 ? -2.775 -5.077 4.956 1.00 91.50 199 ALA A CA 1
ATOM 1592 C C . ALA A 1 199 ? -1.419 -4.354 4.953 1.00 91.50 199 ALA A C 1
ATOM 1594 O O . ALA A 1 199 ? -0.976 -3.884 3.906 1.00 91.50 199 ALA A O 1
ATOM 1595 N N . LYS A 1 200 ? -0.717 -4.294 6.092 1.00 92.19 200 LYS A N 1
ATOM 1596 C CA . LYS A 1 200 ? 0.631 -3.714 6.180 1.00 92.19 200 LYS A CA 1
ATOM 1597 C C . LYS A 1 200 ? 1.662 -4.552 5.426 1.00 92.19 200 LYS A C 1
ATOM 1599 O O . LYS A 1 200 ? 2.511 -3.977 4.742 1.00 92.19 200 LYS A O 1
ATOM 1604 N N . SER A 1 201 ? 1.599 -5.881 5.528 1.00 94.44 201 SER A N 1
ATOM 1605 C CA . SER A 1 201 ? 2.506 -6.756 4.780 1.00 94.44 201 SER A CA 1
ATOM 1606 C C . SER A 1 201 ? 2.257 -6.631 3.273 1.00 94.44 201 SER A C 1
ATOM 1608 O O . SER A 1 201 ? 3.194 -6.325 2.536 1.00 94.44 201 SER A O 1
ATOM 1610 N N . LEU A 1 202 ? 0.999 -6.710 2.828 1.00 94.50 202 LEU A N 1
ATOM 1611 C CA . LEU A 1 202 ? 0.613 -6.504 1.428 1.00 94.50 202 LEU A CA 1
ATOM 1612 C C . LEU A 1 202 ? 0.990 -5.106 0.927 1.00 94.50 202 LEU A C 1
ATOM 1614 O O . LEU A 1 202 ? 1.549 -4.972 -0.157 1.00 94.50 202 LEU A O 1
ATOM 1618 N N . GLY A 1 203 ? 0.760 -4.067 1.729 1.00 94.12 203 GLY A N 1
ATOM 1619 C CA . GLY A 1 203 ? 1.146 -2.694 1.411 1.00 94.12 203 GLY A CA 1
ATOM 1620 C C . GLY A 1 203 ? 2.655 -2.534 1.209 1.00 94.12 203 GLY A C 1
ATOM 1621 O O . GLY A 1 203 ? 3.078 -1.820 0.303 1.00 94.12 203 GLY A O 1
ATOM 1622 N N . SER A 1 204 ? 3.478 -3.240 1.994 1.00 94.38 204 SER A N 1
ATOM 1623 C CA . SER A 1 204 ? 4.936 -3.259 1.810 1.00 94.38 204 SER A CA 1
ATOM 1624 C C . SER A 1 204 ? 5.359 -3.963 0.515 1.00 94.38 204 SER A C 1
ATOM 1626 O O . SER A 1 204 ? 6.233 -3.467 -0.195 1.00 94.38 204 SER A O 1
ATOM 1628 N N . THR A 1 205 ? 4.692 -5.065 0.156 1.00 95.81 205 THR A N 1
ATOM 1629 C CA . THR A 1 205 ? 4.907 -5.764 -1.119 1.00 95.81 205 THR A CA 1
ATOM 1630 C C . THR A 1 205 ? 4.496 -4.896 -2.304 1.00 95.81 205 THR A C 1
ATOM 1632 O O . THR A 1 205 ? 5.232 -4.789 -3.281 1.00 95.81 205 THR A O 1
ATOM 1635 N N . LEU A 1 206 ? 3.340 -4.239 -2.209 1.00 96.44 206 LEU A N 1
ATOM 1636 C CA . LEU A 1 206 ? 2.858 -3.311 -3.221 1.00 96.44 206 LEU A CA 1
ATOM 1637 C C . LEU A 1 206 ? 3.826 -2.136 -3.402 1.00 96.44 206 LEU A C 1
ATOM 1639 O O . LEU A 1 206 ? 4.150 -1.780 -4.532 1.00 96.44 206 LEU A O 1
ATOM 1643 N N . LEU A 1 207 ? 4.335 -1.572 -2.304 1.00 96.75 207 LEU A N 1
ATOM 1644 C CA . LEU A 1 207 ? 5.332 -0.505 -2.339 1.00 96.75 207 LEU A CA 1
ATOM 1645 C C . LEU A 1 207 ? 6.608 -0.938 -3.077 1.00 96.75 207 LEU A C 1
ATOM 1647 O O . LEU A 1 207 ? 7.092 -0.190 -3.924 1.00 96.75 207 LEU A O 1
ATOM 1651 N N . ASP A 1 208 ? 7.134 -2.133 -2.795 1.00 97.12 208 ASP A N 1
ATOM 1652 C CA . ASP A 1 208 ? 8.298 -2.678 -3.509 1.00 97.12 208 ASP A CA 1
ATOM 1653 C C . ASP A 1 208 ? 8.015 -2.842 -5.013 1.00 97.12 208 ASP A C 1
ATOM 1655 O O . ASP A 1 208 ? 8.807 -2.407 -5.849 1.00 97.12 208 ASP A O 1
ATOM 1659 N N . LEU A 1 209 ? 6.848 -3.383 -5.383 1.00 97.00 209 LEU A N 1
ATOM 1660 C CA . LEU A 1 209 ? 6.451 -3.532 -6.788 1.00 97.00 209 LEU A CA 1
ATOM 1661 C C . LEU A 1 209 ? 6.303 -2.188 -7.511 1.00 97.00 209 LEU A C 1
ATOM 1663 O O . LEU A 1 209 ? 6.755 -2.057 -8.649 1.00 97.00 209 LEU A O 1
ATOM 1667 N N . LEU A 1 210 ? 5.714 -1.182 -6.863 1.00 97.25 210 LEU A N 1
ATOM 1668 C CA . LEU A 1 210 ? 5.577 0.163 -7.424 1.00 97.25 210 LEU A CA 1
ATOM 1669 C C . LEU A 1 210 ? 6.937 0.835 -7.628 1.00 97.25 210 LEU A C 1
ATOM 1671 O O . LEU A 1 210 ? 7.149 1.462 -8.665 1.00 97.25 210 LEU A O 1
ATOM 1675 N N . LEU A 1 211 ? 7.872 0.671 -6.687 1.00 97.56 211 LEU A N 1
ATOM 1676 C CA . LEU A 1 211 ? 9.243 1.167 -6.836 1.00 97.56 211 LEU A CA 1
ATOM 1677 C C . LEU A 1 211 ? 9.951 0.484 -8.013 1.00 97.56 211 LEU A C 1
ATOM 1679 O O . LEU A 1 211 ? 10.487 1.168 -8.880 1.00 97.56 211 LEU A O 1
ATOM 1683 N N . ARG A 1 212 ? 9.859 -0.846 -8.129 1.00 98.06 212 ARG A N 1
ATOM 1684 C CA . ARG A 1 212 ? 10.429 -1.579 -9.274 1.00 98.06 212 ARG A CA 1
ATOM 1685 C C . ARG A 1 212 ? 9.804 -1.169 -10.605 1.00 98.06 212 ARG A C 1
ATOM 1687 O O . ARG A 1 212 ? 10.502 -1.085 -11.614 1.00 98.06 212 ARG A O 1
ATOM 1694 N N . ARG A 1 213 ? 8.493 -0.915 -10.631 1.00 97.56 213 ARG A N 1
ATOM 1695 C CA . ARG A 1 213 ? 7.794 -0.425 -11.825 1.00 97.56 213 ARG A CA 1
ATOM 1696 C C . ARG A 1 213 ? 8.223 0.992 -12.189 1.00 97.56 213 ARG A C 1
ATOM 1698 O O . ARG A 1 213 ? 8.412 1.268 -13.371 1.00 97.56 213 ARG A O 1
ATOM 1705 N N . LYS A 1 214 ? 8.430 1.864 -11.198 1.00 97.75 214 LYS A N 1
ATOM 1706 C CA . LYS A 1 214 ? 9.004 3.197 -11.407 1.00 97.75 214 LYS A CA 1
ATOM 1707 C C . LYS A 1 214 ? 10.393 3.086 -12.040 1.00 97.75 214 LYS A C 1
ATOM 1709 O O . LYS A 1 214 ? 10.618 3.702 -13.078 1.00 97.75 214 LYS A O 1
ATOM 1714 N N . ASP A 1 215 ? 11.271 2.245 -11.497 1.00 97.94 215 ASP A N 1
ATOM 1715 C CA . ASP A 1 215 ? 12.614 2.027 -12.051 1.00 97.94 215 ASP A CA 1
ATOM 1716 C C . ASP A 1 215 ? 12.558 1.483 -13.489 1.00 97.94 215 ASP A C 1
ATOM 1718 O O . ASP A 1 215 ? 13.343 1.879 -14.353 1.00 97.94 215 ASP A O 1
ATOM 1722 N N . ALA A 1 216 ? 11.614 0.582 -13.781 1.00 97.56 216 ALA A N 1
ATOM 1723 C CA . ALA A 1 216 ? 11.394 0.066 -15.130 1.00 97.56 216 ALA A CA 1
ATOM 1724 C C . ALA A 1 216 ? 10.914 1.164 -16.098 1.00 97.56 216 ALA A C 1
ATOM 1726 O O . ALA A 1 216 ? 11.409 1.251 -17.225 1.00 97.56 216 ALA A O 1
ATOM 1727 N N . ALA A 1 217 ? 9.999 2.034 -15.659 1.00 97.19 217 ALA A N 1
ATOM 1728 C CA . ALA A 1 217 ? 9.543 3.181 -16.438 1.00 97.19 217 ALA A CA 1
ATOM 1729 C C . ALA A 1 217 ? 10.682 4.184 -16.697 1.00 97.19 217 ALA A C 1
ATOM 1731 O O . ALA A 1 217 ? 10.839 4.643 -17.827 1.00 97.19 217 ALA A O 1
ATOM 1732 N N . GLU A 1 218 ? 11.523 4.468 -15.699 1.00 97.44 218 GLU A N 1
ATOM 1733 C CA . GLU A 1 218 ? 12.693 5.346 -15.838 1.00 97.44 218 GLU A CA 1
ATOM 1734 C C . GLU A 1 218 ? 13.737 4.776 -16.803 1.00 97.44 218 GLU A C 1
ATOM 1736 O O . GLU A 1 218 ? 14.213 5.493 -17.684 1.00 97.44 218 GLU A O 1
ATOM 1741 N N . LYS A 1 219 ? 14.040 3.474 -16.725 1.00 96.81 219 LYS A N 1
ATOM 1742 C CA . LYS A 1 219 ? 14.923 2.800 -17.694 1.00 96.81 219 LYS A CA 1
ATOM 1743 C C . LYS A 1 219 ? 14.378 2.886 -19.120 1.00 96.81 219 LYS A C 1
ATOM 1745 O O . LYS A 1 219 ? 15.138 3.113 -20.067 1.00 96.81 219 LYS A O 1
ATOM 1750 N N . LYS A 1 220 ? 13.061 2.731 -19.290 1.00 95.75 220 LYS A N 1
ATOM 1751 C CA . LYS A 1 220 ? 12.404 2.840 -20.598 1.00 95.75 220 LYS A CA 1
ATOM 1752 C C . LYS A 1 220 ? 12.439 4.276 -21.126 1.00 95.75 220 LYS A C 1
ATOM 1754 O O . LYS A 1 220 ? 12.766 4.471 -22.293 1.00 95.75 220 LYS A O 1
ATOM 1759 N N . LEU A 1 221 ? 12.200 5.270 -20.268 1.00 95.75 221 LEU A N 1
ATOM 1760 C CA . LEU A 1 221 ? 12.351 6.692 -20.597 1.00 95.75 221 LEU A CA 1
ATOM 1761 C C . LEU A 1 221 ? 13.783 7.035 -21.011 1.00 95.75 221 LEU A C 1
ATOM 1763 O O . LEU A 1 221 ? 13.969 7.659 -22.048 1.00 95.75 221 LEU A O 1
ATOM 1767 N N . ALA A 1 222 ? 14.791 6.576 -20.265 1.00 94.75 222 ALA A N 1
ATOM 1768 C CA . ALA A 1 222 ? 16.194 6.785 -20.618 1.00 94.75 222 ALA A CA 1
ATOM 1769 C C . ALA A 1 222 ? 16.518 6.192 -22.000 1.00 94.75 222 ALA A C 1
ATOM 1771 O O . ALA A 1 222 ? 17.137 6.849 -22.834 1.00 94.75 222 ALA A O 1
ATOM 1772 N N . THR A 1 223 ? 16.013 4.986 -22.280 1.00 92.19 223 THR A N 1
ATOM 1773 C CA . THR A 1 223 ? 16.177 4.330 -23.586 1.00 92.19 223 THR A CA 1
ATOM 1774 C C . THR A 1 223 ? 15.509 5.124 -24.716 1.00 92.19 223 THR A C 1
ATOM 1776 O O . THR A 1 223 ? 16.078 5.245 -25.799 1.00 92.19 223 THR A O 1
ATOM 1779 N N . LEU A 1 224 ? 14.313 5.677 -24.489 1.00 91.00 224 LEU A N 1
ATOM 1780 C CA . LEU A 1 224 ? 13.611 6.508 -25.476 1.00 91.00 224 LEU A CA 1
ATOM 1781 C C . LEU A 1 224 ? 14.301 7.857 -25.694 1.00 91.00 224 LEU A C 1
ATOM 1783 O O . LEU A 1 224 ? 14.470 8.266 -26.839 1.00 91.00 224 LEU A O 1
ATOM 1787 N N . SER A 1 225 ? 14.763 8.503 -24.624 1.00 90.12 225 SER A N 1
ATOM 1788 C CA . SER A 1 225 ? 15.510 9.760 -24.696 1.00 90.12 225 SER A CA 1
ATOM 1789 C C . SER A 1 225 ? 16.809 9.586 -25.487 1.00 90.12 225 SER A C 1
ATOM 1791 O O . SER A 1 225 ? 17.069 10.361 -26.403 1.00 90.12 225 SER A O 1
ATOM 1793 N N . THR A 1 226 ? 17.565 8.504 -25.248 1.00 87.31 226 THR A N 1
ATOM 1794 C CA . THR A 1 226 ? 18.765 8.193 -26.047 1.00 87.31 226 THR A CA 1
ATOM 1795 C C . THR A 1 226 ? 18.425 7.981 -27.526 1.00 87.31 226 THR A C 1
ATOM 1797 O O . THR 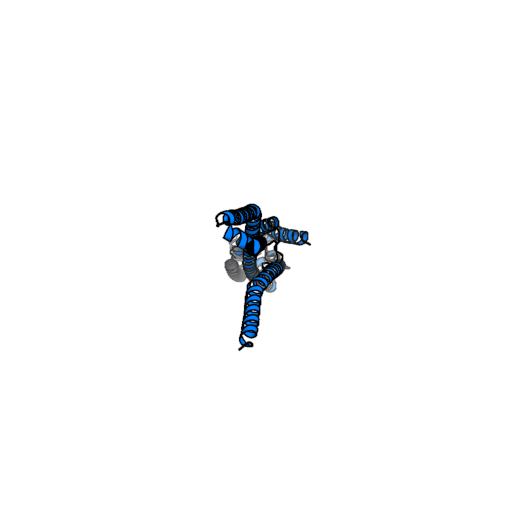A 1 226 ? 19.153 8.458 -28.395 1.00 87.31 226 THR A O 1
ATOM 1800 N N . LYS A 1 227 ? 17.304 7.317 -27.843 1.00 84.56 227 LYS A N 1
ATOM 1801 C CA . LYS A 1 227 ? 16.848 7.165 -29.236 1.00 84.56 227 LYS A CA 1
ATOM 1802 C C . LYS A 1 227 ? 16.490 8.507 -29.877 1.00 84.56 227 LYS A C 1
ATOM 1804 O O . LYS A 1 227 ? 16.859 8.727 -31.028 1.00 84.56 227 LYS A O 1
ATOM 1809 N N . SER A 1 228 ? 15.815 9.396 -29.147 1.00 86.25 228 SER A N 1
ATOM 1810 C CA . SER A 1 228 ? 15.468 10.733 -29.642 1.00 86.25 228 SER A CA 1
ATOM 1811 C C . SER A 1 228 ? 16.719 11.572 -29.901 1.00 86.25 228 SER A C 1
ATOM 1813 O O . SER A 1 228 ? 16.870 12.107 -30.993 1.00 86.25 228 SER A O 1
ATOM 1815 N N . GLU A 1 229 ? 17.669 11.610 -28.961 1.00 87.38 229 GLU A N 1
ATOM 1816 C CA . GLU A 1 229 ? 18.921 12.357 -29.145 1.00 87.38 229 GLU A CA 1
ATOM 1817 C C . GLU A 1 229 ? 19.762 11.829 -30.316 1.00 87.38 229 GLU A C 1
ATOM 1819 O O . GLU A 1 229 ? 20.382 12.607 -31.045 1.00 87.38 229 GLU A O 1
ATOM 1824 N N . LEU A 1 230 ? 19.802 10.506 -30.509 1.00 82.00 230 LEU A N 1
ATOM 1825 C CA . LEU A 1 230 ? 20.495 9.896 -31.645 1.00 82.00 230 LEU A CA 1
ATOM 1826 C C . LEU A 1 230 ? 19.795 10.212 -32.968 1.00 82.00 230 LEU A C 1
ATOM 1828 O O . LEU A 1 230 ? 20.472 10.490 -33.957 1.00 82.00 230 LEU A O 1
ATOM 1832 N N . SER A 1 231 ? 18.460 10.207 -32.983 1.00 83.62 231 SER A N 1
ATOM 1833 C CA . SER A 1 231 ? 17.668 10.613 -34.146 1.00 83.62 231 SER A CA 1
ATOM 1834 C C . SER A 1 231 ? 17.924 12.080 -34.506 1.00 83.62 231 SER A C 1
ATOM 1836 O O . SER A 1 231 ? 18.178 12.389 -35.669 1.00 83.62 231 SER A O 1
ATOM 1838 N N . ASP A 1 232 ? 17.965 12.972 -33.516 1.00 89.00 232 ASP A N 1
ATOM 1839 C CA . ASP A 1 232 ? 18.237 14.399 -33.724 1.00 89.00 232 ASP A CA 1
ATOM 1840 C C . ASP A 1 232 ? 19.664 14.659 -34.223 1.00 89.00 232 ASP A C 1
ATOM 1842 O O . ASP A 1 232 ? 19.910 15.618 -34.955 1.00 89.00 232 ASP A O 1
ATOM 1846 N N . LYS A 1 233 ? 20.619 13.787 -33.882 1.00 88.75 233 LYS A N 1
ATOM 1847 C CA . LYS A 1 233 ? 22.011 13.849 -34.364 1.00 88.75 233 LYS A CA 1
ATOM 1848 C C . LYS A 1 233 ? 22.253 13.049 -35.645 1.00 88.75 233 LYS A C 1
ATOM 1850 O O . LYS A 1 233 ? 23.356 13.114 -36.193 1.00 88.75 233 LYS A O 1
ATOM 1855 N N . LEU A 1 234 ? 21.255 12.331 -36.164 1.00 86.31 234 LEU A N 1
ATOM 1856 C CA . LEU A 1 234 ? 21.403 11.471 -37.341 1.00 86.31 234 LEU A CA 1
ATOM 1857 C C . LEU A 1 234 ? 21.891 12.260 -38.564 1.00 86.31 234 LEU A C 1
ATOM 1859 O O . LEU A 1 234 ? 22.745 11.780 -39.307 1.00 86.31 234 LEU A O 1
ATOM 1863 N N . TRP A 1 235 ? 21.410 13.493 -38.748 1.00 89.25 235 TRP A N 1
ATOM 1864 C CA . TRP A 1 235 ? 21.848 14.350 -39.853 1.00 89.25 235 TRP A CA 1
ATOM 1865 C C . TRP A 1 235 ? 23.341 14.699 -39.762 1.00 89.25 235 TRP A C 1
ATOM 1867 O O . TRP A 1 235 ? 24.014 14.744 -40.791 1.00 89.25 235 TRP A O 1
ATOM 1877 N N . ILE A 1 236 ? 23.882 14.885 -38.550 1.00 90.25 236 ILE A N 1
ATOM 1878 C CA . ILE A 1 236 ? 25.314 15.135 -38.327 1.00 90.25 236 ILE A CA 1
ATOM 1879 C C . ILE A 1 236 ? 26.104 13.893 -38.722 1.00 90.25 236 ILE A C 1
ATOM 1881 O O . ILE A 1 236 ? 27.074 13.998 -39.466 1.00 90.25 236 ILE A O 1
ATOM 1885 N N . VAL A 1 237 ? 25.664 12.709 -38.284 1.00 85.81 237 VAL A N 1
ATOM 1886 C CA . VAL A 1 237 ? 26.317 11.436 -38.622 1.00 85.81 237 VAL A CA 1
ATOM 1887 C C . VAL A 1 237 ? 26.329 11.212 -40.137 1.00 85.81 237 VAL A C 1
ATOM 1889 O O . VAL A 1 237 ? 27.384 10.926 -40.701 1.00 85.81 237 VAL A O 1
ATOM 1892 N N . ILE A 1 238 ? 25.193 11.412 -40.815 1.00 86.19 238 ILE A N 1
ATOM 1893 C CA . ILE A 1 238 ? 25.094 11.309 -42.281 1.00 86.19 238 ILE A CA 1
ATOM 1894 C C . ILE A 1 238 ? 26.014 12.331 -42.961 1.00 86.19 238 ILE A C 1
ATOM 1896 O O . ILE A 1 238 ? 26.702 11.989 -43.921 1.00 86.19 238 ILE A O 1
ATOM 1900 N N . SER A 1 239 ? 26.078 13.561 -42.445 1.00 89.94 239 SER A N 1
ATOM 1901 C CA . SER A 1 239 ? 26.935 14.619 -42.994 1.00 89.94 239 SER A CA 1
ATOM 1902 C C . SER A 1 239 ? 28.421 14.295 -42.842 1.00 89.94 239 SER A C 1
ATOM 1904 O O . SER A 1 239 ? 29.182 14.480 -43.788 1.00 89.94 239 SER A O 1
ATOM 1906 N N . VAL A 1 240 ? 28.840 13.760 -41.690 1.00 91.19 240 VAL A N 1
ATOM 1907 C CA . VAL A 1 240 ? 30.227 13.330 -41.441 1.00 91.19 240 VAL A CA 1
ATOM 1908 C C . VAL A 1 240 ? 30.605 12.162 -42.350 1.00 91.19 240 VAL A C 1
ATOM 1910 O O . VAL A 1 240 ? 31.663 12.204 -42.975 1.00 91.19 240 VAL A O 1
ATOM 1913 N N . ILE A 1 241 ? 29.737 11.153 -42.486 1.00 87.44 241 ILE A N 1
ATOM 1914 C CA . ILE A 1 241 ? 29.962 10.023 -43.403 1.00 87.44 241 ILE A CA 1
ATOM 1915 C C . ILE A 1 241 ? 30.045 10.522 -44.853 1.00 87.44 241 ILE A C 1
ATOM 1917 O O . ILE A 1 241 ? 30.942 10.118 -45.595 1.00 87.44 241 ILE A O 1
ATOM 1921 N N . GLY A 1 242 ? 29.155 11.430 -45.260 1.00 87.12 242 GLY A N 1
ATOM 1922 C CA . GLY A 1 242 ? 29.160 12.029 -46.594 1.00 87.12 242 GLY A CA 1
ATOM 1923 C C . GLY A 1 242 ? 30.437 12.823 -46.875 1.00 87.12 242 GLY A C 1
ATOM 1924 O O . GLY A 1 242 ? 31.087 12.607 -47.898 1.00 87.12 242 GLY A O 1
ATOM 1925 N N . ALA A 1 243 ? 30.851 13.678 -45.939 1.00 91.38 243 ALA A N 1
ATOM 1926 C CA . ALA A 1 243 ? 32.088 14.446 -46.039 1.00 91.38 243 ALA A CA 1
ATOM 1927 C C . ALA A 1 243 ? 33.321 13.535 -46.104 1.00 91.38 243 ALA A C 1
ATOM 1929 O O . ALA A 1 243 ? 34.196 13.750 -46.940 1.00 91.38 243 ALA A O 1
ATOM 1930 N N . PHE A 1 244 ? 33.368 12.481 -45.284 1.00 89.12 244 PHE A N 1
ATOM 1931 C CA . PHE A 1 244 ? 34.441 11.488 -45.319 1.00 89.12 244 PHE A CA 1
ATOM 1932 C C . PHE A 1 244 ? 34.485 10.739 -46.657 1.00 89.12 244 PHE A C 1
ATOM 1934 O O . PHE A 1 244 ? 35.562 10.510 -47.199 1.00 89.12 244 PHE A O 1
ATOM 1941 N N . SER A 1 245 ? 33.325 10.421 -47.234 1.00 83.44 245 SER A N 1
ATOM 1942 C CA . SER A 1 245 ? 33.220 9.758 -48.542 1.00 83.44 245 SER A CA 1
ATOM 1943 C C . SER A 1 245 ? 33.767 10.633 -49.670 1.00 83.44 245 SER A C 1
ATOM 1945 O O . SER A 1 245 ? 34.558 10.171 -50.491 1.00 83.44 245 SER A O 1
ATOM 1947 N N . ILE A 1 246 ? 33.399 11.918 -49.684 1.00 88.31 246 ILE A N 1
ATOM 1948 C CA . ILE A 1 246 ? 33.942 12.899 -50.635 1.00 88.31 246 ILE A CA 1
ATOM 1949 C C . ILE A 1 246 ? 35.447 13.072 -50.406 1.00 88.31 246 ILE A C 1
ATOM 1951 O O . ILE A 1 246 ? 36.222 13.059 -51.359 1.00 88.31 246 ILE A O 1
ATOM 1955 N N . GLY A 1 247 ? 35.871 13.177 -49.145 1.00 90.81 247 GLY A N 1
ATOM 1956 C CA . GLY A 1 247 ? 37.273 13.287 -48.756 1.00 90.81 247 GLY A CA 1
ATOM 1957 C C . GLY A 1 247 ? 38.111 12.101 -49.231 1.00 90.81 247 GLY A C 1
ATOM 1958 O O . GLY A 1 247 ? 39.187 12.308 -49.778 1.00 90.81 247 GLY A O 1
ATOM 1959 N N . ALA A 1 248 ? 37.600 10.875 -49.111 1.00 84.12 248 ALA A N 1
ATOM 1960 C CA . ALA A 1 248 ? 38.265 9.675 -49.609 1.00 84.12 248 ALA A CA 1
ATOM 1961 C C . ALA A 1 248 ? 38.434 9.704 -51.138 1.00 84.12 248 ALA A C 1
ATOM 1963 O O . ALA A 1 248 ? 39.510 9.383 -51.637 1.00 84.12 248 ALA A O 1
ATOM 1964 N N . ILE A 1 249 ? 37.414 10.150 -51.883 1.00 84.56 249 ILE A N 1
ATOM 1965 C CA . ILE A 1 249 ? 37.500 10.317 -53.345 1.00 84.56 249 ILE A CA 1
ATOM 1966 C C . ILE A 1 249 ? 38.541 11.384 -53.708 1.00 84.56 249 ILE A C 1
ATOM 1968 O O . ILE A 1 249 ? 39.340 11.187 -54.622 1.00 84.56 249 ILE A O 1
ATOM 1972 N N . LEU A 1 250 ? 38.567 12.506 -52.984 1.00 90.50 250 LEU A N 1
ATOM 1973 C CA . LEU A 1 250 ? 39.556 13.563 -53.198 1.00 90.50 250 LEU A CA 1
ATOM 1974 C C . LEU A 1 250 ? 40.974 13.113 -52.829 1.00 90.50 250 LEU A C 1
ATOM 1976 O O . LEU A 1 250 ? 41.916 13.469 -53.529 1.00 90.50 250 LEU A O 1
ATOM 1980 N N . ALA A 1 251 ? 41.134 12.295 -51.789 1.00 88.69 251 ALA A N 1
ATOM 1981 C CA . ALA A 1 251 ? 42.427 11.766 -51.369 1.00 88.69 251 ALA A CA 1
ATOM 1982 C C . ALA A 1 251 ? 43.068 10.870 -52.440 1.00 88.69 251 ALA A C 1
ATOM 1984 O O . ALA A 1 251 ? 44.291 10.850 -52.552 1.00 88.69 251 ALA A O 1
ATOM 1985 N N . VAL A 1 252 ? 42.275 10.195 -53.284 1.00 84.81 252 VAL A N 1
ATOM 1986 C CA . VAL A 1 252 ? 42.805 9.440 -54.436 1.00 84.81 252 VAL A CA 1
ATOM 1987 C C . VAL A 1 252 ? 43.591 10.352 -55.387 1.00 84.81 252 VAL A C 1
ATOM 1989 O O . VAL A 1 252 ? 44.594 9.916 -55.947 1.00 84.81 252 VAL A O 1
ATOM 1992 N N . LYS A 1 253 ? 43.222 11.637 -55.507 1.00 87.69 253 LYS A N 1
ATOM 1993 C CA . LYS A 1 253 ? 43.956 12.602 -56.344 1.00 87.69 253 LYS A CA 1
ATOM 1994 C C . LYS A 1 253 ? 45.353 12.950 -55.828 1.00 87.69 253 LYS A C 1
ATOM 1996 O O . LYS A 1 253 ? 46.122 13.557 -56.564 1.00 87.69 253 LYS A O 1
ATOM 2001 N N . LEU A 1 254 ? 45.682 12.607 -54.582 1.00 91.75 254 LEU A N 1
ATOM 2002 C CA . LEU A 1 254 ? 47.011 12.849 -54.014 1.00 91.75 254 LEU A CA 1
ATOM 2003 C C . LEU A 1 254 ? 48.043 11.797 -54.452 1.00 91.75 254 LEU A C 1
ATOM 2005 O O . LEU A 1 254 ? 49.234 11.980 -54.211 1.00 91.75 254 LEU A O 1
ATOM 2009 N N . PHE A 1 255 ? 47.611 10.704 -55.087 1.00 91.31 255 PHE A N 1
ATOM 2010 C CA . PHE A 1 255 ? 48.503 9.670 -55.614 1.00 91.31 255 PHE A CA 1
ATOM 2011 C C . PHE A 1 255 ? 48.950 9.988 -57.046 1.00 91.31 255 PHE A C 1
ATOM 2013 O O . PHE A 1 255 ? 48.315 10.774 -57.739 1.00 91.31 255 PHE A O 1
ATOM 2020 N N . SER A 1 256 ? 50.042 9.379 -57.514 1.00 93.94 256 SER A N 1
ATOM 2021 C CA . SER A 1 256 ? 50.518 9.566 -58.892 1.00 93.94 256 SER A CA 1
ATOM 2022 C C . SER A 1 256 ? 49.527 9.005 -59.921 1.00 93.94 256 SER A C 1
ATOM 2024 O O . SER A 1 256 ? 48.828 8.025 -59.652 1.00 93.94 256 SER A O 1
ATOM 2026 N N . ASP A 1 257 ? 49.496 9.588 -61.122 1.00 93.44 257 ASP A N 1
ATOM 2027 C CA . ASP A 1 257 ? 48.537 9.235 -62.184 1.00 93.44 257 ASP A CA 1
ATOM 2028 C C . ASP A 1 257 ? 48.542 7.739 -62.545 1.00 93.44 257 ASP A C 1
ATOM 2030 O O . ASP A 1 257 ? 47.496 7.166 -62.851 1.00 93.44 257 ASP A O 1
ATOM 2034 N N . GLN A 1 258 ? 49.701 7.076 -62.450 1.00 90.62 258 GLN A N 1
ATOM 2035 C CA . GLN A 1 258 ? 49.822 5.629 -62.665 1.00 90.62 258 GLN A CA 1
ATOM 2036 C C . GLN A 1 258 ? 49.047 4.818 -61.614 1.00 90.62 258 GLN A C 1
ATOM 2038 O O . GLN A 1 258 ? 48.314 3.898 -61.973 1.00 90.62 258 GLN A O 1
ATOM 2043 N N . ILE A 1 259 ? 49.154 5.186 -60.331 1.00 85.19 259 ILE A N 1
ATOM 2044 C CA . ILE A 1 259 ? 48.443 4.513 -59.233 1.00 85.19 259 ILE A CA 1
ATOM 2045 C C . ILE A 1 259 ? 46.946 4.821 -59.307 1.00 85.19 259 ILE A C 1
ATOM 2047 O O . ILE A 1 259 ? 46.129 3.926 -59.095 1.00 85.19 259 ILE A O 1
ATOM 2051 N N . GLN A 1 260 ? 46.573 6.058 -59.654 1.00 85.88 260 GLN A N 1
ATOM 2052 C CA . GLN A 1 260 ? 45.170 6.435 -59.841 1.00 85.88 260 GLN A CA 1
ATOM 2053 C C . GLN A 1 260 ? 44.503 5.589 -60.932 1.00 85.88 260 GLN A C 1
ATOM 2055 O O . GLN A 1 260 ? 43.425 5.039 -60.705 1.00 85.88 260 GLN A O 1
ATOM 2060 N N . LEU A 1 261 ? 45.153 5.437 -62.092 1.00 85.69 261 LEU A N 1
ATOM 2061 C CA . LEU A 1 261 ? 44.652 4.609 -63.192 1.00 85.69 261 LEU A CA 1
ATOM 2062 C C . LEU A 1 261 ? 44.507 3.142 -62.784 1.00 85.69 261 LEU A C 1
ATOM 2064 O O . LEU A 1 261 ? 43.476 2.539 -63.070 1.00 85.69 261 LEU A O 1
ATOM 2068 N N . GLU A 1 262 ? 45.490 2.578 -62.082 1.00 85.75 262 GLU A N 1
ATOM 2069 C CA . GLU A 1 262 ? 45.436 1.185 -61.627 1.00 85.75 262 GLU A CA 1
ATOM 2070 C C . GLU A 1 262 ? 44.323 0.957 -60.587 1.00 85.75 262 GLU A C 1
ATOM 2072 O O . GLU A 1 262 ? 43.564 -0.015 -60.667 1.00 85.75 262 GLU A O 1
ATOM 2077 N N . TRP A 1 263 ? 44.163 1.884 -59.639 1.00 81.50 263 TRP A N 1
ATOM 2078 C CA . TRP A 1 263 ? 43.135 1.813 -58.599 1.00 81.50 263 TRP A CA 1
ATOM 2079 C C . TRP A 1 263 ? 41.722 1.977 -59.160 1.00 81.50 263 TRP A C 1
ATOM 2081 O O . TRP A 1 263 ? 40.816 1.230 -58.776 1.00 81.50 263 TRP A O 1
ATOM 2091 N N . VAL A 1 264 ? 41.533 2.918 -60.089 1.00 82.44 264 VAL A N 1
ATOM 2092 C CA . VAL A 1 264 ? 40.247 3.139 -60.764 1.00 82.44 264 VAL A CA 1
ATOM 2093 C C . VAL A 1 264 ? 39.919 1.967 -61.690 1.00 82.44 264 VAL A C 1
ATOM 2095 O O . VAL A 1 264 ? 38.794 1.469 -61.650 1.00 82.44 264 VAL A O 1
ATOM 2098 N N . ALA A 1 265 ? 40.893 1.453 -62.449 1.00 85.69 265 ALA A N 1
ATOM 2099 C CA . ALA A 1 265 ? 40.697 0.302 -63.332 1.00 85.69 265 ALA A CA 1
ATOM 2100 C C . ALA A 1 265 ? 40.351 -0.987 -62.566 1.00 85.69 265 ALA A C 1
ATOM 2102 O O . ALA A 1 265 ? 39.597 -1.823 -63.065 1.00 85.69 265 ALA A O 1
ATOM 2103 N N . SER A 1 266 ? 40.852 -1.149 -61.337 1.00 82.81 266 SER A N 1
ATOM 2104 C CA . SER A 1 266 ? 40.521 -2.294 -60.479 1.00 82.81 266 SER A CA 1
ATOM 2105 C C . SER A 1 266 ? 39.055 -2.292 -60.009 1.00 82.81 266 SER A C 1
ATOM 2107 O O . SER A 1 266 ? 38.491 -3.355 -59.714 1.00 82.81 266 SER A O 1
ATOM 2109 N N . GLY A 1 267 ? 38.430 -1.109 -59.899 1.00 82.31 267 GLY A N 1
ATOM 2110 C CA . GLY A 1 267 ? 37.070 -0.907 -59.370 1.00 82.31 267 GLY A CA 1
ATOM 2111 C C . GLY A 1 267 ? 36.896 -1.254 -57.880 1.00 82.31 267 GLY A C 1
ATOM 2112 O O . GLY A 1 267 ? 35.875 -0.934 -57.273 1.00 82.31 267 GLY A O 1
ATOM 2113 N N . GLN A 1 268 ? 37.905 -1.877 -57.266 1.00 80.38 268 GLN A N 1
ATOM 2114 C CA . GLN A 1 268 ? 37.879 -2.395 -55.900 1.00 80.38 268 GLN A CA 1
ATOM 2115 C C . GLN A 1 268 ? 37.775 -1.287 -54.846 1.00 80.38 268 GLN A C 1
ATOM 2117 O O . GLN A 1 268 ? 37.128 -1.469 -53.819 1.00 80.38 268 GLN A O 1
ATOM 2122 N N . VAL A 1 269 ? 38.386 -0.130 -55.100 1.00 80.44 269 VAL A N 1
ATOM 2123 C CA . VAL A 1 269 ? 38.410 0.990 -54.147 1.00 80.44 269 VAL A CA 1
ATOM 2124 C C . VAL A 1 269 ? 37.021 1.598 -53.994 1.00 80.44 269 VAL A C 1
ATOM 2126 O O . VAL A 1 269 ? 36.557 1.783 -52.873 1.00 80.44 269 VAL A O 1
ATOM 2129 N N . ILE A 1 270 ? 36.323 1.829 -55.110 1.00 82.81 270 ILE A N 1
ATOM 2130 C CA . ILE A 1 270 ? 34.947 2.344 -55.100 1.00 82.81 270 ILE A CA 1
ATOM 2131 C C . ILE A 1 270 ? 34.042 1.374 -54.341 1.00 82.81 270 ILE A C 1
ATOM 2133 O O . ILE A 1 270 ? 33.310 1.795 -53.452 1.00 82.81 270 ILE A O 1
ATOM 2137 N N . GLN A 1 271 ? 34.159 0.076 -54.631 1.00 84.12 271 GLN A N 1
ATOM 2138 C CA . GLN A 1 271 ? 33.388 -0.975 -53.975 1.00 84.12 271 GLN A CA 1
ATOM 2139 C C . GLN A 1 271 ? 33.624 -1.026 -52.461 1.00 84.12 271 GLN A C 1
ATOM 2141 O O . GLN A 1 271 ? 32.665 -1.052 -51.686 1.00 84.12 271 GLN A O 1
ATOM 2146 N N . PHE A 1 272 ? 34.887 -0.979 -52.035 1.00 83.44 272 PHE A N 1
ATOM 2147 C CA . PHE A 1 272 ? 35.252 -0.943 -50.623 1.00 83.44 272 PHE A CA 1
ATOM 2148 C C . PHE A 1 272 ? 34.668 0.288 -49.918 1.00 83.44 272 PHE A C 1
ATOM 2150 O O . PHE A 1 272 ? 34.033 0.147 -48.872 1.00 83.44 272 PHE A O 1
ATOM 2157 N N . VAL A 1 273 ? 34.799 1.476 -50.519 1.00 83.31 273 VAL A N 1
ATOM 2158 C CA . VAL A 1 273 ? 34.233 2.721 -49.975 1.00 83.31 273 VAL A CA 1
ATOM 2159 C C . VAL A 1 273 ? 32.709 2.628 -49.869 1.00 83.31 273 VAL A C 1
ATOM 2161 O O . VAL A 1 273 ? 32.161 2.923 -48.810 1.00 83.31 273 VAL A O 1
ATOM 2164 N N . THR A 1 274 ? 32.010 2.143 -50.902 1.00 87.94 274 THR A N 1
ATOM 2165 C CA . THR A 1 274 ? 30.548 1.964 -50.839 1.00 87.94 274 THR A CA 1
ATOM 2166 C C . THR A 1 274 ? 30.111 0.993 -49.750 1.00 87.94 274 THR A C 1
ATOM 2168 O O . THR A 1 274 ? 29.123 1.258 -49.068 1.00 87.94 274 THR A O 1
ATOM 2171 N N . VAL A 1 275 ? 30.838 -0.108 -49.540 1.00 90.31 275 VAL A N 1
ATOM 2172 C CA . VAL A 1 275 ? 30.502 -1.048 -48.467 1.00 90.31 275 VAL A CA 1
ATOM 2173 C C . VAL A 1 275 ? 30.738 -0.426 -47.094 1.00 90.31 275 VAL A C 1
ATOM 2175 O O . VAL A 1 275 ? 29.892 -0.578 -46.216 1.00 90.31 275 VAL A O 1
ATOM 2178 N N . MET A 1 276 ? 31.838 0.307 -46.909 1.00 85.25 276 MET A N 1
ATOM 2179 C CA . MET A 1 276 ? 32.091 1.027 -45.659 1.00 85.25 276 MET A CA 1
ATOM 2180 C C . MET A 1 276 ? 30.975 2.035 -45.358 1.00 85.25 276 MET A C 1
ATOM 2182 O O . MET A 1 276 ? 30.465 2.047 -44.242 1.00 85.25 276 MET A O 1
ATOM 2186 N N . ILE A 1 277 ? 30.517 2.801 -46.357 1.00 86.62 277 ILE A N 1
ATOM 2187 C CA . ILE A 1 277 ? 29.388 3.735 -46.206 1.00 86.62 277 ILE A CA 1
ATOM 2188 C C . ILE A 1 277 ? 28.107 2.991 -45.822 1.00 86.62 277 ILE A C 1
ATOM 2190 O O . ILE A 1 277 ? 27.442 3.379 -44.862 1.00 86.62 277 ILE A O 1
ATOM 2194 N N . LEU A 1 278 ? 27.760 1.914 -46.537 1.00 90.56 278 LEU A N 1
ATOM 2195 C CA . LEU A 1 278 ? 26.564 1.119 -46.239 1.00 90.56 278 LEU A CA 1
ATOM 2196 C C . LEU A 1 278 ? 26.609 0.542 -44.824 1.00 90.56 278 LEU A C 1
ATOM 2198 O O . LEU A 1 278 ? 25.611 0.610 -44.110 1.00 90.56 278 LEU A O 1
ATOM 2202 N N . LEU A 1 279 ? 27.764 0.026 -44.397 1.00 90.81 279 LEU A N 1
ATOM 2203 C CA . LEU A 1 279 ? 27.955 -0.511 -43.053 1.00 90.81 279 LEU A CA 1
ATOM 2204 C C . LEU A 1 279 ? 27.791 0.589 -41.998 1.00 90.81 279 LEU A C 1
ATOM 2206 O O . LEU A 1 279 ? 27.054 0.390 -41.034 1.00 90.81 279 LEU A O 1
ATOM 2210 N N . SER A 1 280 ? 28.392 1.767 -42.198 1.00 87.38 280 SER A N 1
ATOM 2211 C CA . SER A 1 280 ? 28.224 2.909 -41.292 1.00 87.38 280 SER A CA 1
ATOM 2212 C C . SER A 1 280 ? 26.771 3.386 -41.209 1.00 87.38 280 SER A C 1
ATOM 2214 O O . SER A 1 280 ? 26.287 3.643 -40.108 1.00 87.38 280 SER A O 1
ATOM 2216 N N . VAL A 1 281 ? 26.048 3.457 -42.333 1.00 88.06 281 VAL A N 1
ATOM 2217 C CA . VAL A 1 281 ? 24.627 3.849 -42.360 1.00 88.06 281 VAL A CA 1
ATOM 2218 C C . VAL A 1 281 ? 23.753 2.805 -41.667 1.00 88.06 281 VAL A C 1
ATOM 2220 O O . VAL A 1 281 ? 22.928 3.162 -40.833 1.00 88.06 281 VAL A O 1
ATOM 2223 N N . ILE A 1 282 ? 23.944 1.516 -41.955 1.00 91.25 282 ILE A N 1
ATOM 2224 C CA . ILE A 1 282 ? 23.182 0.431 -41.317 1.00 91.25 282 ILE A CA 1
ATOM 2225 C C . ILE A 1 282 ? 23.451 0.391 -39.814 1.00 91.25 282 ILE A C 1
ATOM 2227 O O . ILE A 1 282 ? 22.515 0.232 -39.034 1.00 91.25 282 ILE A O 1
ATOM 2231 N N . MET A 1 283 ? 24.701 0.593 -39.394 1.00 87.62 283 MET A N 1
ATOM 2232 C CA . MET A 1 283 ? 25.057 0.689 -37.981 1.00 87.62 283 MET A CA 1
ATOM 2233 C C . MET A 1 283 ? 24.408 1.911 -37.321 1.00 87.62 283 MET A C 1
ATOM 2235 O O . MET A 1 283 ? 23.836 1.774 -36.245 1.0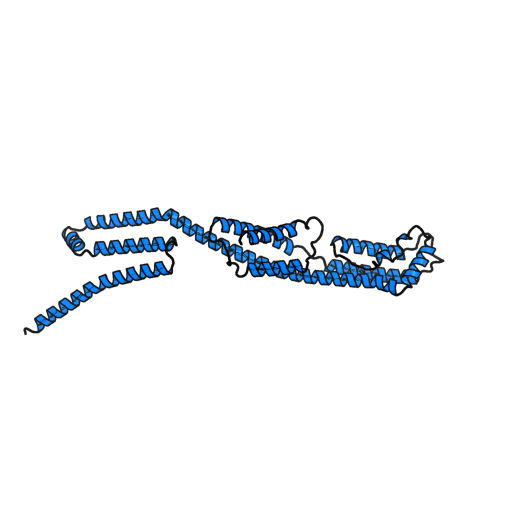0 87.62 283 MET A O 1
ATOM 2239 N N . ALA A 1 284 ? 24.416 3.080 -37.971 1.00 84.31 284 ALA A N 1
ATOM 2240 C CA . ALA A 1 284 ? 23.744 4.277 -37.464 1.00 84.31 284 ALA A CA 1
ATOM 2241 C C . ALA A 1 284 ? 22.220 4.078 -37.338 1.00 84.31 284 ALA A C 1
ATOM 2243 O O . ALA A 1 284 ? 21.640 4.418 -36.310 1.00 84.31 284 ALA A O 1
ATOM 2244 N N . LEU A 1 285 ? 21.577 3.460 -38.336 1.00 85.56 285 LEU A N 1
ATOM 2245 C CA . LEU A 1 285 ? 20.151 3.109 -38.301 1.00 85.56 285 LEU A CA 1
ATOM 2246 C C . LEU A 1 285 ? 19.832 2.037 -37.245 1.00 85.56 285 LEU A C 1
ATOM 2248 O O . LEU A 1 285 ? 18.754 2.057 -36.648 1.00 85.56 285 LEU A O 1
ATOM 2252 N N . GLY A 1 286 ? 20.764 1.113 -37.005 1.00 87.75 286 GLY A N 1
ATOM 2253 C CA . GLY A 1 286 ? 20.692 0.126 -35.930 1.00 87.75 286 GLY A CA 1
ATOM 2254 C C . GLY A 1 286 ? 20.764 0.775 -34.549 1.00 87.75 286 GLY A C 1
ATOM 2255 O O . GLY A 1 286 ? 19.910 0.513 -33.708 1.00 87.75 286 GLY A O 1
ATOM 2256 N N . LEU A 1 287 ? 21.721 1.682 -34.337 1.00 81.94 287 LEU A N 1
ATOM 2257 C CA . LEU A 1 287 ? 21.876 2.437 -33.087 1.00 81.94 287 LEU A CA 1
ATOM 2258 C C . LEU A 1 287 ? 20.698 3.385 -32.825 1.00 81.94 287 LEU A C 1
ATOM 2260 O O . LEU A 1 287 ? 20.267 3.521 -31.684 1.00 81.94 287 LEU A O 1
ATOM 2264 N N . ALA A 1 288 ? 20.120 3.979 -33.873 1.00 78.44 288 ALA A N 1
ATOM 2265 C CA . ALA A 1 288 ? 18.884 4.758 -33.779 1.00 78.44 288 ALA A CA 1
ATOM 2266 C C . ALA A 1 288 ? 17.649 3.893 -33.440 1.00 78.44 288 ALA A C 1
ATOM 2268 O O . ALA A 1 288 ? 16.564 4.417 -33.192 1.00 78.44 288 ALA A O 1
ATOM 2269 N N . GLY A 1 289 ? 17.784 2.560 -33.437 1.00 79.62 289 GLY A N 1
ATOM 2270 C CA . GLY A 1 289 ? 16.697 1.626 -33.157 1.00 79.62 289 GLY A CA 1
ATOM 2271 C C . GLY A 1 289 ? 15.623 1.576 -34.247 1.00 79.62 289 GLY A C 1
ATOM 2272 O O . GLY A 1 289 ? 14.530 1.074 -33.988 1.00 79.62 289 GLY A O 1
ATOM 2273 N N . ILE A 1 290 ? 15.917 2.096 -35.445 1.00 83.62 290 ILE A N 1
ATOM 2274 C CA . ILE A 1 290 ? 15.018 2.057 -36.609 1.00 83.62 290 ILE A CA 1
ATOM 2275 C C . ILE A 1 290 ? 14.987 0.636 -37.186 1.00 83.62 290 ILE A C 1
ATOM 2277 O O . ILE A 1 290 ? 13.932 0.130 -37.571 1.00 83.62 290 ILE A O 1
ATOM 2281 N N . LEU A 1 291 ? 16.143 -0.032 -37.213 1.00 86.88 291 LEU A N 1
ATOM 2282 C CA . LEU A 1 291 ? 16.254 -1.432 -37.611 1.00 86.88 291 LEU A CA 1
ATOM 2283 C C . LEU A 1 291 ? 16.114 -2.339 -36.384 1.00 86.88 291 LEU A C 1
ATOM 2285 O O . LEU A 1 291 ? 16.837 -2.186 -35.402 1.00 86.88 291 LEU A O 1
ATOM 2289 N N . LYS A 1 292 ? 15.203 -3.318 -36.452 1.00 87.56 292 LYS A N 1
ATOM 2290 C CA . LYS A 1 292 ? 15.081 -4.366 -35.425 1.00 87.56 292 LYS A CA 1
ATOM 2291 C C . LYS A 1 292 ? 16.366 -5.193 -35.368 1.00 87.56 292 LYS A C 1
ATOM 2293 O O . LYS A 1 292 ? 16.973 -5.437 -36.409 1.00 87.56 292 LYS A O 1
ATOM 2298 N N . GLU A 1 293 ? 16.718 -5.698 -34.188 1.00 89.50 293 GLU A N 1
ATOM 2299 C CA . GLU A 1 293 ? 17.936 -6.494 -33.946 1.00 89.50 293 GLU A CA 1
ATOM 2300 C C . GLU A 1 293 ? 18.113 -7.634 -34.966 1.00 89.50 293 GLU A C 1
ATOM 2302 O O . GLU A 1 293 ? 19.181 -7.787 -35.559 1.00 89.50 293 GLU A O 1
ATOM 2307 N N . ASN A 1 294 ? 17.030 -8.354 -35.277 1.0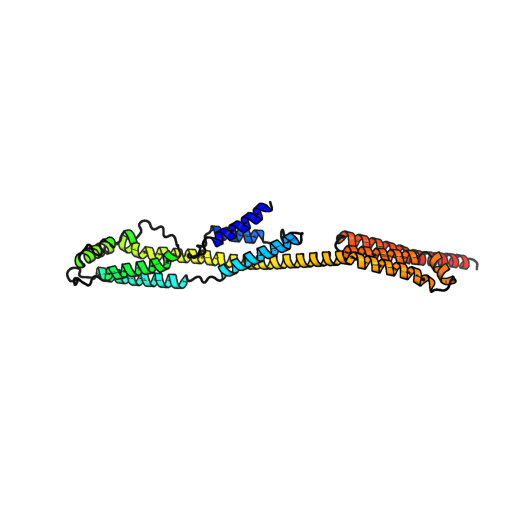0 90.50 294 ASN A N 1
ATOM 2308 C CA . ASN A 1 294 ? 17.042 -9.440 -36.263 1.00 90.50 294 ASN A CA 1
ATOM 2309 C C . ASN A 1 294 ? 17.359 -8.947 -37.689 1.00 90.50 294 ASN A C 1
ATOM 2311 O O . ASN A 1 294 ? 18.087 -9.599 -38.440 1.00 90.50 294 ASN A O 1
ATOM 2315 N N . THR A 1 295 ? 16.825 -7.786 -38.077 1.00 91.06 295 THR A N 1
ATOM 2316 C CA . THR A 1 295 ? 17.068 -7.181 -39.394 1.00 91.06 295 THR A CA 1
ATOM 2317 C C . THR A 1 295 ? 18.486 -6.628 -39.484 1.00 91.06 295 THR A C 1
ATOM 2319 O O . THR A 1 295 ? 19.148 -6.825 -40.499 1.00 91.06 295 THR A O 1
ATOM 2322 N N . LEU A 1 296 ? 18.976 -5.994 -38.415 1.00 92.94 296 LEU A N 1
ATOM 2323 C CA . LEU A 1 296 ? 20.339 -5.477 -38.333 1.00 92.94 296 LEU A CA 1
ATOM 2324 C C . LEU A 1 296 ? 21.368 -6.603 -38.504 1.00 92.94 296 LEU A C 1
ATOM 2326 O O . LEU A 1 296 ? 22.251 -6.495 -39.352 1.00 92.94 296 LEU A O 1
ATOM 2330 N N . GLY A 1 297 ? 21.213 -7.706 -37.763 1.00 92.44 297 GLY A N 1
ATOM 2331 C CA . GLY A 1 297 ? 22.099 -8.869 -37.876 1.00 92.44 297 GLY A CA 1
ATOM 2332 C C . GLY A 1 297 ? 22.089 -9.486 -39.276 1.00 92.44 297 GLY A C 1
ATOM 2333 O O . GLY A 1 297 ? 23.144 -9.817 -39.814 1.00 92.44 297 GLY A O 1
ATOM 2334 N N . THR A 1 298 ? 20.914 -9.562 -39.907 1.00 95.56 298 THR A N 1
ATOM 2335 C CA . THR A 1 298 ? 20.776 -10.081 -41.278 1.00 95.56 298 THR A CA 1
ATOM 2336 C C . THR A 1 298 ? 21.467 -9.176 -42.303 1.00 95.56 298 THR A C 1
ATOM 2338 O O . THR A 1 298 ? 22.189 -9.669 -43.168 1.00 95.56 298 THR A O 1
ATOM 2341 N N . LEU A 1 299 ? 21.295 -7.852 -42.203 1.00 94.12 299 LEU A N 1
ATOM 2342 C CA . LEU A 1 299 ? 21.932 -6.890 -43.110 1.00 94.12 299 LEU A CA 1
ATOM 2343 C C . LEU A 1 299 ? 23.458 -6.871 -42.946 1.00 94.12 299 LEU A C 1
ATOM 2345 O O . LEU A 1 299 ? 24.179 -6.902 -43.943 1.00 94.12 299 LEU A O 1
ATOM 2349 N N . LEU A 1 300 ? 23.957 -6.883 -41.706 1.00 93.31 300 LEU A N 1
ATOM 2350 C CA . LEU A 1 300 ? 25.394 -6.954 -41.427 1.00 93.31 300 LEU A CA 1
ATOM 2351 C C . LEU A 1 300 ? 25.997 -8.280 -41.905 1.00 93.31 300 LEU A C 1
ATOM 2353 O O . LEU A 1 300 ? 27.057 -8.275 -42.529 1.00 93.31 300 LEU A O 1
ATOM 2357 N N . GLY A 1 301 ? 25.305 -9.401 -41.682 1.00 93.56 301 GLY A N 1
ATOM 2358 C CA . GLY A 1 301 ? 25.715 -10.716 -42.175 1.00 93.56 301 GLY A CA 1
ATOM 2359 C C . GLY A 1 301 ? 25.757 -10.788 -43.703 1.00 93.56 301 GLY A C 1
ATOM 2360 O O . GLY A 1 301 ? 26.721 -11.303 -44.267 1.00 93.56 301 GLY A O 1
ATOM 2361 N N . GLY A 1 302 ? 24.762 -10.209 -44.385 1.00 94.81 302 GLY A N 1
ATOM 2362 C CA . GLY A 1 302 ? 24.727 -10.124 -45.847 1.00 94.81 302 GLY A CA 1
ATOM 2363 C C . GLY A 1 302 ? 25.883 -9.303 -46.422 1.00 94.81 302 GLY A C 1
ATOM 2364 O O . GLY A 1 302 ? 26.538 -9.738 -47.370 1.00 94.81 302 GLY A O 1
ATOM 2365 N N . ILE A 1 303 ? 26.190 -8.151 -45.815 1.00 93.00 303 ILE A N 1
ATOM 2366 C CA . ILE A 1 303 ? 27.329 -7.314 -46.220 1.00 93.00 303 ILE A CA 1
ATOM 2367 C C . ILE A 1 303 ? 28.657 -8.023 -45.948 1.00 93.00 303 ILE A C 1
ATOM 2369 O O . ILE A 1 303 ? 29.517 -8.051 -46.826 1.00 93.00 303 ILE A O 1
ATOM 2373 N N . ALA A 1 304 ? 28.826 -8.635 -44.774 1.00 89.06 304 ALA A N 1
ATOM 2374 C CA . ALA A 1 304 ? 30.032 -9.393 -44.449 1.00 89.06 304 ALA A CA 1
ATOM 2375 C C . ALA A 1 304 ? 30.248 -10.555 -45.435 1.00 89.06 304 ALA A C 1
ATOM 2377 O O . ALA A 1 304 ? 31.353 -10.727 -45.951 1.00 89.06 304 ALA A O 1
ATOM 2378 N N . GLY A 1 305 ? 29.187 -11.299 -45.767 1.00 91.62 305 GLY A N 1
ATOM 2379 C CA . GLY A 1 305 ? 29.227 -12.363 -46.771 1.00 91.62 305 GLY A CA 1
ATOM 2380 C C . GLY A 1 305 ? 29.611 -11.853 -48.163 1.00 91.62 305 GLY A C 1
ATOM 2381 O O . GLY A 1 305 ? 30.453 -12.455 -48.830 1.00 91.62 305 GLY A O 1
ATOM 2382 N N . TYR A 1 306 ? 29.060 -10.708 -48.577 1.00 91.75 306 TYR A N 1
ATOM 2383 C CA . TYR A 1 306 ? 29.401 -10.056 -49.843 1.00 91.75 306 TYR A CA 1
ATOM 2384 C C . TYR A 1 306 ? 30.879 -9.637 -49.910 1.00 91.75 306 TYR A C 1
ATOM 2386 O O . TYR A 1 306 ? 31.564 -9.954 -50.885 1.00 91.75 306 TYR A O 1
ATOM 2394 N N . VAL A 1 307 ? 31.395 -8.981 -48.864 1.00 86.88 307 VAL A N 1
ATOM 2395 C CA . VAL A 1 307 ? 32.803 -8.543 -48.789 1.00 86.88 307 VAL A CA 1
ATOM 2396 C C . VAL A 1 307 ? 33.755 -9.731 -48.826 1.00 86.88 307 VAL A C 1
ATOM 2398 O O . VAL A 1 307 ? 34.740 -9.707 -49.565 1.00 86.88 307 VAL A O 1
ATOM 2401 N N . LEU A 1 308 ? 33.453 -10.786 -48.063 1.00 84.44 308 LEU A N 1
ATOM 2402 C CA . LEU A 1 308 ? 34.261 -12.002 -48.041 1.00 84.44 308 LEU A CA 1
ATOM 2403 C C . LEU A 1 308 ? 34.317 -12.644 -49.431 1.00 84.44 308 LEU A C 1
ATOM 2405 O O . LEU A 1 308 ? 35.410 -12.900 -49.935 1.00 84.44 308 LEU A O 1
ATOM 2409 N N . ALA A 1 309 ? 33.171 -12.820 -50.096 1.00 85.38 309 ALA A N 1
ATOM 2410 C CA . ALA A 1 309 ? 33.111 -13.422 -51.429 1.00 85.38 309 ALA A CA 1
ATOM 2411 C C . ALA A 1 309 ? 33.957 -12.662 -52.469 1.00 85.38 309 ALA A C 1
ATOM 2413 O O . ALA A 1 309 ? 34.575 -13.275 -53.344 1.00 85.38 309 ALA A O 1
ATOM 2414 N N . GLN A 1 310 ? 34.033 -11.335 -52.361 1.00 81.31 310 GLN A N 1
ATOM 2415 C CA . GLN A 1 310 ? 34.789 -10.501 -53.296 1.00 81.31 310 GLN A CA 1
ATOM 2416 C C . GLN A 1 310 ? 36.282 -10.409 -52.982 1.00 81.31 310 GLN A C 1
ATOM 2418 O O . GLN A 1 310 ? 37.093 -10.394 -53.912 1.00 81.31 310 GLN A O 1
ATOM 2423 N N . GLY A 1 311 ? 36.650 -10.385 -51.698 1.00 72.25 311 GLY A N 1
ATOM 2424 C CA . GLY A 1 311 ? 38.041 -10.294 -51.256 1.00 72.25 311 GLY A CA 1
ATOM 2425 C C . GLY A 1 311 ? 38.844 -11.568 -51.523 1.00 72.25 311 GLY A C 1
ATOM 2426 O O . GLY A 1 311 ? 39.958 -11.493 -52.041 1.00 72.25 311 GLY A O 1
ATOM 2427 N N . VAL A 1 312 ? 38.279 -12.748 -51.236 1.00 68.31 312 VAL A N 1
ATOM 2428 C CA . VAL A 1 312 ? 39.007 -14.021 -51.412 1.00 68.31 312 VAL A CA 1
ATOM 2429 C C . VAL A 1 312 ? 38.869 -14.623 -52.811 1.00 68.31 312 VAL A C 1
ATOM 2431 O O . VAL A 1 312 ? 39.808 -15.252 -53.301 1.00 68.31 312 VAL A O 1
ATOM 2434 N N . GLY A 1 313 ? 37.747 -14.391 -53.504 1.00 64.38 313 GLY A N 1
ATOM 2435 C CA . GLY A 1 313 ? 37.471 -15.019 -54.800 1.00 64.38 313 GLY A CA 1
ATOM 2436 C C . GLY A 1 313 ? 38.477 -14.644 -55.892 1.00 64.38 313 GLY A C 1
ATOM 2437 O O . GLY A 1 313 ? 38.888 -15.492 -56.683 1.00 64.38 313 GLY A O 1
ATOM 2438 N N . ARG A 1 314 ? 38.945 -13.389 -55.912 1.00 68.75 314 ARG A N 1
ATOM 2439 C CA . ARG A 1 314 ? 39.917 -12.917 -56.914 1.00 68.75 314 ARG A CA 1
ATOM 2440 C C . ARG A 1 314 ? 41.343 -13.394 -56.636 1.00 68.75 314 ARG A C 1
ATOM 2442 O O . ARG A 1 314 ? 42.063 -13.689 -57.586 1.00 68.75 314 ARG A O 1
ATOM 2449 N N . ALA A 1 315 ? 41.744 -13.494 -55.369 1.00 69.19 315 ALA A N 1
ATOM 2450 C CA . ALA A 1 315 ? 43.062 -14.003 -54.995 1.00 69.19 315 ALA A CA 1
ATOM 2451 C C . ALA A 1 315 ? 43.176 -15.505 -55.296 1.00 69.19 315 ALA A C 1
ATOM 2453 O O . ALA A 1 315 ? 44.109 -15.923 -55.979 1.00 69.19 315 ALA A O 1
ATOM 2454 N N . ALA A 1 316 ? 42.170 -16.293 -54.903 1.00 71.19 316 ALA A N 1
ATOM 2455 C CA . ALA A 1 316 ? 42.127 -17.724 -55.192 1.00 71.19 316 ALA A CA 1
ATOM 2456 C C . ALA A 1 316 ? 42.066 -18.012 -56.705 1.00 71.19 316 ALA A C 1
ATOM 2458 O O . ALA A 1 316 ? 42.784 -18.879 -57.198 1.00 71.19 316 ALA A O 1
ATOM 2459 N N . ALA A 1 317 ? 41.276 -17.251 -57.474 1.00 73.75 317 ALA A N 1
ATOM 2460 C CA . ALA A 1 317 ? 41.206 -17.417 -58.929 1.00 73.75 317 ALA A CA 1
ATOM 2461 C C . ALA A 1 317 ? 42.534 -17.088 -59.635 1.00 73.75 317 ALA A C 1
ATOM 2463 O O . ALA A 1 317 ? 42.905 -17.772 -60.593 1.00 73.75 317 ALA A O 1
ATOM 2464 N N . ARG A 1 318 ? 43.274 -16.072 -59.166 1.00 76.81 318 ARG A N 1
ATOM 2465 C CA . ARG A 1 318 ? 44.609 -15.746 -59.697 1.00 76.81 318 ARG A CA 1
ATOM 2466 C C . ARG A 1 318 ? 45.637 -16.825 -59.358 1.00 76.81 318 ARG A C 1
ATOM 2468 O O . ARG A 1 318 ? 46.423 -17.179 -60.232 1.00 76.81 318 ARG A O 1
ATOM 2475 N N . GLU A 1 319 ? 45.594 -17.380 -58.148 1.00 81.44 319 GLU A N 1
ATOM 2476 C CA . GLU A 1 319 ? 46.478 -18.479 -57.737 1.00 81.44 319 GLU A CA 1
ATOM 2477 C C . GLU A 1 319 ? 46.232 -19.730 -58.592 1.00 81.44 319 GLU A C 1
ATOM 2479 O O . GLU A 1 319 ? 47.162 -20.266 -59.185 1.00 81.44 319 GLU A O 1
ATOM 2484 N N . VAL A 1 320 ? 44.965 -20.125 -58.783 1.00 82.31 320 VAL A N 1
ATOM 2485 C CA . VAL A 1 320 ? 44.595 -21.269 -59.638 1.00 82.31 320 VAL A CA 1
ATOM 2486 C C . VAL A 1 320 ? 45.003 -21.043 -61.097 1.00 82.31 320 VAL A C 1
ATOM 2488 O O . VAL A 1 320 ? 45.449 -21.978 -61.766 1.00 82.31 320 VAL A O 1
ATOM 2491 N N . SER A 1 321 ? 44.888 -19.809 -61.598 1.00 83.62 321 SER A N 1
ATOM 2492 C CA . SER A 1 321 ? 45.324 -19.460 -62.956 1.00 83.62 321 SER A CA 1
ATOM 2493 C C . SER A 1 321 ? 46.845 -19.588 -63.108 1.00 83.62 321 SER A C 1
ATOM 2495 O O . SER A 1 321 ? 47.303 -20.215 -64.063 1.00 83.62 321 SER A O 1
ATOM 2497 N N . ARG A 1 322 ? 47.626 -19.110 -62.126 1.00 86.00 322 ARG A N 1
ATOM 2498 C CA . ARG A 1 322 ? 49.089 -19.292 -62.088 1.00 86.00 322 ARG A CA 1
ATOM 2499 C C . ARG A 1 322 ? 49.500 -20.755 -61.944 1.00 86.00 322 ARG A C 1
ATOM 2501 O O . ARG A 1 322 ? 50.410 -21.195 -62.640 1.00 86.00 322 ARG A O 1
ATOM 2508 N N . SER A 1 323 ? 48.835 -21.533 -61.087 1.00 84.69 323 SER A N 1
ATOM 2509 C CA . SER A 1 323 ? 49.122 -22.966 -60.941 1.00 84.69 323 SER A CA 1
ATOM 2510 C C . SER A 1 323 ? 48.856 -23.733 -62.240 1.00 84.69 323 SER A C 1
ATOM 2512 O O . SER A 1 323 ? 49.643 -24.606 -62.599 1.00 84.69 323 SER A O 1
ATOM 2514 N N . ARG A 1 324 ? 47.792 -23.392 -62.984 1.00 86.44 324 ARG A N 1
ATOM 2515 C CA . ARG A 1 324 ? 47.510 -23.986 -64.304 1.00 86.44 324 ARG A CA 1
ATOM 2516 C C . ARG A 1 324 ? 48.545 -23.603 -65.360 1.00 86.44 324 ARG A C 1
ATOM 2518 O O . ARG A 1 324 ? 48.927 -24.454 -66.158 1.00 86.44 324 ARG A O 1
ATOM 2525 N N . GLU A 1 325 ? 49.002 -22.356 -65.371 1.00 86.94 325 GLU A N 1
ATOM 2526 C CA . GLU A 1 325 ? 50.023 -21.887 -66.314 1.00 86.94 325 GLU A CA 1
ATOM 2527 C C . GLU A 1 325 ? 51.393 -22.527 -66.037 1.00 86.94 325 GLU A C 1
ATOM 2529 O O . GLU A 1 325 ? 52.031 -23.051 -66.952 1.00 86.94 325 GLU A O 1
ATOM 2534 N N . ASN A 1 326 ? 51.792 -22.620 -64.765 1.00 85.56 326 ASN A N 1
ATOM 2535 C CA . ASN A 1 326 ? 53.007 -23.327 -64.354 1.00 85.56 326 ASN A CA 1
ATOM 2536 C C . ASN A 1 326 ? 52.943 -24.830 -64.672 1.00 85.56 326 ASN A C 1
ATOM 2538 O O . ASN A 1 326 ? 53.931 -25.394 -65.140 1.00 85.56 326 ASN A O 1
ATOM 2542 N N . ALA A 1 327 ? 51.785 -25.476 -64.485 1.00 81.88 327 ALA A N 1
ATOM 2543 C CA . ALA A 1 327 ? 51.592 -26.876 -64.870 1.00 81.88 327 ALA A CA 1
ATOM 2544 C C . ALA A 1 327 ? 51.710 -27.082 -66.390 1.00 81.88 327 ALA A C 1
ATOM 2546 O O . ALA A 1 327 ? 52.278 -28.075 -66.839 1.00 81.88 327 ALA A O 1
ATOM 2547 N N . LYS A 1 328 ? 51.224 -26.125 -67.191 1.00 83.44 328 LYS A N 1
ATOM 2548 C CA . LYS A 1 328 ? 51.331 -26.174 -68.654 1.00 83.44 328 LYS A CA 1
ATOM 2549 C C . LYS A 1 328 ? 52.774 -25.985 -69.138 1.00 83.44 328 LYS A C 1
ATOM 2551 O O . LYS A 1 328 ? 53.187 -26.677 -70.060 1.00 83.44 328 LYS A O 1
ATOM 2556 N N . ASN A 1 329 ? 53.551 -25.119 -68.488 1.00 83.25 329 ASN A N 1
ATOM 2557 C CA . ASN A 1 329 ? 54.960 -24.888 -68.828 1.00 83.25 329 ASN A CA 1
ATOM 2558 C C . ASN A 1 329 ? 55.897 -26.004 -68.327 1.00 83.25 329 ASN A C 1
ATOM 2560 O O . ASN A 1 329 ? 56.932 -26.254 -68.938 1.00 83.25 329 ASN A O 1
ATOM 2564 N N . GLY A 1 330 ? 55.533 -26.707 -67.249 1.00 76.12 330 GLY A N 1
ATOM 2565 C CA . GLY A 1 330 ? 56.286 -27.858 -66.736 1.00 76.12 330 GLY A CA 1
ATOM 2566 C C . GLY A 1 330 ? 56.169 -29.132 -67.583 1.00 76.12 330 GLY A C 1
ATOM 2567 O O . GLY A 1 330 ? 57.015 -30.008 -67.461 1.00 76.12 330 GLY A O 1
ATOM 2568 N N . ALA A 1 331 ? 55.161 -29.231 -68.455 1.00 66.69 331 ALA A N 1
ATOM 2569 C CA . ALA A 1 331 ? 54.930 -30.391 -69.323 1.00 66.69 331 ALA A CA 1
ATOM 2570 C C . ALA A 1 331 ? 55.667 -30.328 -70.682 1.00 66.69 331 ALA A C 1
ATOM 2572 O O . ALA A 1 331 ? 55.486 -31.214 -71.512 1.00 66.69 331 ALA A O 1
ATOM 2573 N N . VAL A 1 332 ? 56.466 -29.280 -70.933 1.00 60.88 332 VAL A N 1
ATOM 2574 C CA . VAL A 1 332 ? 57.204 -29.047 -72.200 1.00 60.88 332 VAL A CA 1
ATOM 2575 C C . VAL A 1 332 ? 58.720 -29.284 -72.031 1.00 60.88 332 VAL A C 1
ATOM 2577 O O . VAL A 1 332 ? 59.537 -28.782 -72.797 1.00 60.88 332 VAL A O 1
ATOM 2580 N N . ARG A 1 333 ? 59.122 -30.055 -71.019 1.00 50.47 333 ARG A N 1
ATOM 2581 C CA . ARG A 1 333 ? 60.489 -30.572 -70.851 1.00 50.47 333 ARG A CA 1
ATOM 2582 C C . ARG A 1 333 ? 60.481 -32.086 -70.906 1.00 50.47 333 ARG A C 1
ATOM 2584 O O . ARG A 1 333 ? 61.465 -32.629 -71.446 1.00 50.47 333 ARG A O 1
#

pLDDT: mean 86.53, std 11.76, range [44.09, 98.06]

Secondary structure (DSSP, 8-state):
-HHHHHHHHHHHHHHHHTTTTTSPPP--HHHHHHHHHHHHHTSSTTTT--SSHHHHHHHHHHHHHHHHHHHHHHTS---HHHHHHHHHHHHHHHHHHHHHHHH--GGG--TT---HHHHHHHHHHHHHHHHGGGT-----TT-HHHHSSGGGTTTS-HHHHHHHHHHHHHSHHHHHHHHHHHHHHHHHHHHHHHHHHHHHHHHHHHHHHHHHHHHHHHHHHHHHHHHHHHHHHHHHHHHHHHHHHHHHHHHHTTS-HHHHHHHHHH-HHHHHHHHHHHHHHHHHHHHTT-S-HHHHHHHHHHHHHHHHHHHHHHHHHHHHHHHHHHHHHHTT-

Foldseek 3Di:
DVVVVVVLLVVVVVVLVPVPDQADDFQDPVNLVSLVVLLVCCVVVQPPQDLDLVSLVVLLVSLVVVLVVLVVLLPDDDCLVVLLVLLVVLLVQLVVLLVVLLPDPLVPDDQPDPCSVVSNVVSVVVNCVSQCSNPLDDPDVVDLVVQQPPVCVVVDGSSVNSVSSNVQCVPVVSVCNSNVSSVVVNVSSVVSVVSSVSSSVSSVSSSVSSVVSSVSSVVSSVLVVQLVVLVVCVVVLLVVLVVVLVVLVVVLVVDDPVVSCVVVVVVVSVVVSVLVSVLSNLVSCVSSVVDDPVRSVVSVVVSVVVVVCVPVVVVVVVVVVVVVVVVVVVVPD

Sequence (333 aa):
MRFRQVLVAATVAVLLFLNSAYAQPHTTAQDIELLKARIADLNPPDRGLPDNEFSLVDERRSLELEVAELRRISQRPTDNARQLEILEKSKQVIAAAIADIAKADCQKLDESRFNGANVIRDQMMQFQRGVLYRGIPLDFDPDPFLLAPWSEEGRLGPSEYCVRWKRFIGDATKQASLITYFDLVKQRINEEAKLQAEAKSLGSTLLDLLLRRKDAAEKKLATLSTKSELSDKLWIVISVIGAFSIGAILAVKLFSDQIQLEWVASGQVIQFVTVMILLSVIMALGLAGILKENTLGTLLGGIAGYVLAQGVGRAAAREVSRSRENAKNGAVR